Protein AF-A0A4R2CS72-F1 (afdb_monomer)

Foldseek 3Di:
DVCVVPPDLLVCLLVVLLVVVCCLVVVLVVLLPADPLSVVLVLLVNLVSLLLNCLAVPLCQQQPVVSVCSVQCNHPVRNDCPLSVVCPLLVDPDPPDDDDNVVSLVSDDDRSLLRLQQGRQQRVQVSQVVCCVSNVPVCSNVQDDPSFGDRSHDPVPRVSSPDPDRDPSSVVSCVNRPRDPPVPPD

pLDDT: mean 78.4, std 16.23, range [37.06, 97.69]

Radius of gyration: 16.19 Å; Cα contacts (8 Å, |Δi|>4): 205; chains: 1; bounding box: 40×38×48 Å

Structure (mmCIF, N/CA/C/O backbone):
data_AF-A0A4R2CS72-F1
#
_entry.id   AF-A0A4R2CS72-F1
#
loop_
_atom_site.group_PDB
_atom_site.id
_atom_site.type_symbol
_atom_site.label_atom_id
_atom_site.label_alt_id
_atom_site.label_comp_id
_atom_site.label_asym_id
_atom_site.label_entity_id
_atom_site.label_seq_id
_atom_site.pdbx_PDB_ins_code
_atom_site.Cartn_x
_atom_site.Cartn_y
_atom_site.Cartn_z
_atom_site.occupancy
_atom_site.B_iso_or_equiv
_atom_site.auth_seq_id
_atom_site.auth_comp_id
_atom_site.auth_asym_id
_atom_site.auth_atom_id
_atom_site.pdbx_PDB_model_num
ATOM 1 N N . MET A 1 1 ? -16.553 -14.549 12.579 1.00 63.28 1 MET A N 1
ATOM 2 C CA . MET A 1 1 ? -16.504 -13.450 11.590 1.00 63.28 1 MET A CA 1
ATOM 3 C C . MET A 1 1 ? -17.118 -12.195 12.198 1.00 63.28 1 MET A C 1
ATOM 5 O O . MET A 1 1 ? -18.334 -12.065 12.171 1.00 63.28 1 MET A O 1
ATOM 9 N N . ALA A 1 2 ? -16.304 -11.301 12.772 1.00 84.44 2 ALA A N 1
ATOM 10 C CA . ALA A 1 2 ? -16.786 -10.130 13.520 1.00 84.44 2 ALA A CA 1
ATOM 11 C C . ALA A 1 2 ? -17.746 -9.230 12.715 1.00 84.44 2 ALA A C 1
ATOM 13 O O . ALA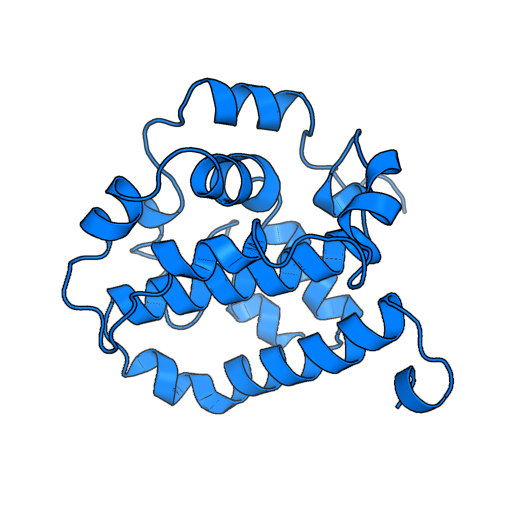 A 1 2 ? -18.750 -8.791 13.259 1.00 84.44 2 ALA A O 1
ATOM 14 N N . PHE A 1 3 ? -17.506 -9.047 11.411 1.00 87.25 3 PHE A N 1
ATOM 15 C CA . PHE A 1 3 ? -18.372 -8.245 10.535 1.00 87.25 3 PHE A CA 1
ATOM 16 C C . PHE A 1 3 ? -19.819 -8.754 10.439 1.00 87.25 3 PHE A C 1
ATOM 18 O O . PHE A 1 3 ? -20.747 -7.955 10.432 1.00 87.25 3 PHE A O 1
ATOM 25 N N . VAL A 1 4 ? -20.025 -10.077 10.384 1.00 89.19 4 VAL A N 1
ATOM 26 C CA . VAL A 1 4 ? -21.377 -10.666 10.303 1.00 89.19 4 VAL A CA 1
ATOM 27 C C . VAL A 1 4 ? -22.158 -10.409 11.594 1.00 89.19 4 VAL A C 1
ATOM 29 O O . VAL A 1 4 ? -23.375 -10.259 11.561 1.00 89.19 4 VAL A O 1
ATOM 32 N N . SER A 1 5 ? -21.458 -10.358 12.728 1.00 90.94 5 SER A N 1
ATOM 33 C CA . SER A 1 5 ? -22.057 -10.156 14.048 1.00 90.94 5 SER A CA 1
ATOM 34 C C . SER A 1 5 ? -22.253 -8.678 14.410 1.00 90.94 5 SER A C 1
ATOM 36 O O . SER A 1 5 ? -23.217 -8.365 15.097 1.00 90.94 5 SER A O 1
ATOM 38 N N . ASP A 1 6 ? -21.368 -7.783 13.960 1.00 90.69 6 ASP A N 1
ATOM 39 C CA . ASP A 1 6 ? -21.410 -6.338 14.234 1.00 90.69 6 ASP A CA 1
ATOM 40 C C . ASP A 1 6 ? -20.910 -5.534 13.014 1.00 90.69 6 ASP A C 1
ATOM 42 O O . ASP A 1 6 ? -19.720 -5.218 12.920 1.00 90.69 6 ASP A O 1
ATOM 46 N N . PRO A 1 7 ? -21.779 -5.228 12.032 1.00 88.69 7 PRO A N 1
ATOM 47 C CA . PRO A 1 7 ? -21.373 -4.622 10.769 1.00 88.69 7 PRO A CA 1
ATOM 48 C C . PRO A 1 7 ? -21.054 -3.128 10.922 1.00 88.69 7 PRO A C 1
ATOM 50 O O . PRO A 1 7 ? -21.902 -2.246 10.766 1.00 88.69 7 PRO A O 1
ATOM 53 N N . THR A 1 8 ? -19.779 -2.836 11.153 1.00 85.81 8 THR A N 1
ATOM 54 C CA . THR A 1 8 ? -19.207 -1.481 11.221 1.00 85.81 8 THR A CA 1
ATOM 55 C C . THR A 1 8 ? -18.144 -1.265 10.142 1.00 85.81 8 THR A C 1
ATOM 57 O O . THR A 1 8 ? -17.577 -2.228 9.628 1.00 85.81 8 THR A O 1
ATOM 60 N N . ALA A 1 9 ? -17.795 -0.007 9.834 1.00 81.31 9 ALA A N 1
ATOM 61 C CA . ALA A 1 9 ? -16.688 0.305 8.917 1.00 81.31 9 ALA A CA 1
ATOM 62 C C . ALA A 1 9 ? -15.379 -0.393 9.331 1.00 81.31 9 ALA A C 1
ATOM 64 O O . ALA A 1 9 ? -14.707 -0.992 8.499 1.00 81.31 9 ALA A O 1
ATOM 65 N N . ARG A 1 10 ? -15.074 -0.395 10.636 1.00 85.81 10 ARG A N 1
ATOM 66 C CA . ARG A 1 10 ? -13.937 -1.114 11.228 1.00 85.81 10 ARG A CA 1
ATOM 67 C C . ARG A 1 10 ? -13.957 -2.598 10.860 1.00 85.81 10 ARG A C 1
ATOM 69 O O . ARG A 1 10 ? -13.053 -3.091 10.199 1.00 85.81 10 ARG A O 1
ATOM 76 N N . THR A 1 11 ? -15.009 -3.306 11.264 1.00 88.38 11 THR A N 1
ATOM 77 C CA . THR A 1 11 ? -15.112 -4.757 11.031 1.00 88.38 11 THR A CA 1
ATOM 78 C C . THR A 1 11 ? -15.165 -5.120 9.543 1.00 88.38 11 THR A C 1
ATOM 80 O O . THR A 1 11 ? -14.685 -6.190 9.169 1.00 88.38 11 THR A O 1
ATOM 83 N N . TRP A 1 12 ? -15.682 -4.226 8.690 1.00 87.69 12 TRP A N 1
ATOM 84 C CA . TRP A 1 12 ? -15.631 -4.371 7.238 1.00 87.69 12 TRP A CA 1
ATOM 85 C C . TRP A 1 12 ? -14.192 -4.306 6.722 1.00 87.69 12 TRP A C 1
ATOM 87 O O . TRP A 1 12 ? -13.760 -5.249 6.066 1.00 87.69 12 TRP A O 1
ATOM 97 N N . TYR A 1 13 ? -13.428 -3.261 7.069 1.00 86.50 13 TYR A N 1
ATOM 98 C CA . TYR A 1 13 ? -12.023 -3.132 6.660 1.00 86.50 13 TYR A CA 1
ATOM 99 C C . TYR A 1 13 ? -11.164 -4.287 7.178 1.00 86.50 13 TYR A C 1
ATOM 101 O O . TYR A 1 13 ? -10.340 -4.798 6.428 1.00 86.50 13 TYR A O 1
ATOM 109 N N . GLN A 1 14 ? -11.384 -4.756 8.411 1.00 90.62 14 GLN A N 1
ATOM 110 C CA . GLN A 1 14 ? -10.674 -5.924 8.948 1.00 90.62 14 GLN A CA 1
ATOM 111 C C . GLN A 1 14 ? -10.922 -7.173 8.104 1.00 90.62 14 GLN A C 1
ATOM 113 O O . GLN A 1 14 ? -9.972 -7.810 7.662 1.00 90.62 14 GLN A O 1
ATOM 118 N N . ALA A 1 15 ? -12.189 -7.516 7.853 1.00 90.50 15 ALA A N 1
ATOM 119 C CA . ALA A 1 15 ? -12.529 -8.710 7.084 1.00 90.50 15 ALA A CA 1
ATOM 120 C C . ALA A 1 15 ? -12.086 -8.595 5.615 1.00 90.50 15 ALA A C 1
ATOM 122 O O . ALA A 1 15 ? -11.496 -9.525 5.065 1.00 90.50 15 ALA A O 1
ATOM 123 N N . HIS A 1 16 ? -12.344 -7.445 4.991 1.00 89.44 16 HIS A N 1
ATOM 124 C CA . HIS A 1 16 ? -12.007 -7.177 3.599 1.00 89.44 16 HIS A CA 1
ATOM 125 C C . HIS A 1 16 ? -10.492 -7.190 3.373 1.00 89.44 16 HIS A C 1
ATOM 127 O O . HIS A 1 16 ? -10.001 -7.942 2.530 1.00 89.44 16 HIS A O 1
ATOM 133 N N . ASN A 1 17 ? -9.730 -6.432 4.162 1.00 91.81 17 ASN A N 1
ATOM 134 C CA . ASN A 1 17 ? -8.289 -6.328 3.963 1.00 91.81 17 ASN A CA 1
ATOM 135 C C . ASN A 1 17 ? -7.553 -7.601 4.374 1.00 91.81 17 ASN A C 1
ATOM 137 O O . ASN A 1 17 ? -6.580 -7.944 3.710 1.00 91.81 17 ASN A O 1
ATOM 141 N N . ALA A 1 18 ? -8.030 -8.340 5.385 1.00 93.31 18 ALA A N 1
ATOM 142 C CA . ALA A 1 18 ? -7.491 -9.667 5.688 1.00 93.31 18 ALA A CA 1
ATOM 143 C C . ALA A 1 18 ? -7.607 -10.597 4.471 1.00 93.31 18 ALA A C 1
ATOM 145 O O . ALA A 1 18 ? -6.640 -11.266 4.118 1.00 93.31 18 ALA A O 1
ATOM 146 N N . SER A 1 19 ? -8.749 -10.585 3.771 1.00 92.62 19 SER A N 1
ATOM 147 C CA . SER A 1 19 ? -8.924 -11.406 2.565 1.00 92.62 19 SER A CA 1
ATOM 148 C C . SER A 1 19 ? -7.989 -10.996 1.419 1.00 92.62 19 SER A C 1
ATOM 150 O O . SER A 1 19 ? -7.376 -11.859 0.795 1.00 92.62 19 SER A O 1
ATOM 152 N N . ILE A 1 20 ? -7.814 -9.689 1.183 1.00 92.31 20 ILE A N 1
ATOM 153 C CA . ILE A 1 20 ? -6.908 -9.174 0.144 1.00 92.31 20 ILE A CA 1
ATOM 154 C C . ILE A 1 20 ? -5.458 -9.538 0.468 1.00 92.31 20 ILE A C 1
ATOM 156 O O . ILE A 1 20 ? -4.745 -10.048 -0.389 1.00 92.31 20 ILE A O 1
ATOM 160 N N . ILE A 1 21 ? -5.015 -9.289 1.700 1.00 95.38 21 ILE A N 1
ATOM 161 C CA . ILE A 1 21 ? -3.625 -9.523 2.109 1.00 95.38 21 ILE A CA 1
ATOM 162 C C . ILE A 1 21 ? -3.309 -11.013 2.104 1.00 95.38 21 ILE A C 1
ATOM 164 O O . ILE A 1 21 ? -2.258 -11.398 1.602 1.00 95.38 21 ILE A O 1
ATOM 168 N N . SER A 1 22 ? -4.233 -11.850 2.579 1.00 95.56 22 SER A N 1
ATOM 169 C CA . SER A 1 22 ? -4.091 -13.301 2.484 1.00 95.56 22 SER A CA 1
ATOM 170 C C . SER A 1 22 ? -3.903 -13.742 1.028 1.00 95.56 22 SER A C 1
ATOM 172 O O . SER A 1 22 ? -2.986 -14.508 0.744 1.00 95.56 22 SER A O 1
ATOM 174 N N . ALA A 1 23 ? -4.675 -13.189 0.083 1.00 95.50 23 ALA A N 1
ATOM 175 C CA . ALA A 1 23 ? -4.513 -13.485 -1.340 1.00 95.50 23 ALA A CA 1
ATOM 176 C C . ALA A 1 23 ? -3.158 -13.016 -1.902 1.00 95.50 23 ALA A C 1
ATOM 178 O O . ALA A 1 23 ? -2.504 -13.780 -2.608 1.00 95.50 23 ALA A O 1
ATOM 179 N N . TYR A 1 24 ? -2.705 -11.804 -1.557 1.00 96.38 24 TYR A N 1
ATOM 180 C CA . TYR A 1 24 ? -1.367 -11.310 -1.918 1.00 96.38 24 TYR A CA 1
ATOM 181 C C . TYR A 1 24 ? -0.270 -12.265 -1.431 1.00 96.38 24 TYR A C 1
ATOM 183 O O . TYR A 1 24 ? 0.615 -12.657 -2.184 1.00 96.38 24 TYR A O 1
ATOM 191 N N . LEU A 1 25 ? -0.323 -12.659 -0.160 1.00 97.44 25 LEU A N 1
ATOM 192 C CA . LEU A 1 25 ? 0.704 -13.504 0.442 1.00 97.44 25 LEU A CA 1
ATOM 193 C C . LEU A 1 25 ? 0.666 -14.935 -0.111 1.00 97.44 25 LEU A C 1
ATOM 195 O O . LEU A 1 25 ? 1.720 -15.516 -0.364 1.00 97.44 25 LEU A O 1
ATOM 199 N N . HIS A 1 26 ? -0.529 -15.491 -0.322 1.00 97.69 26 HIS A N 1
ATOM 200 C CA . HIS A 1 26 ? -0.706 -16.862 -0.798 1.00 97.69 26 HIS A CA 1
ATOM 201 C C . HIS A 1 26 ? -0.337 -17.041 -2.276 1.00 97.69 26 HIS A C 1
ATOM 203 O O . HIS A 1 26 ? 0.138 -18.108 -2.651 1.00 97.69 26 HIS A O 1
ATOM 209 N N . HIS A 1 27 ? -0.521 -16.004 -3.097 1.00 96.50 27 HIS A N 1
ATOM 210 C CA . HIS A 1 27 ? -0.276 -16.032 -4.544 1.00 96.50 27 HIS A CA 1
ATOM 211 C C . HIS A 1 27 ? 0.915 -15.164 -4.966 1.00 96.50 27 HIS A C 1
ATOM 213 O O . HIS A 1 27 ? 0.933 -14.571 -6.049 1.00 96.50 27 HIS A O 1
ATOM 219 N N . ARG A 1 28 ? 1.921 -15.060 -4.094 1.00 96.25 28 ARG A N 1
ATOM 220 C CA . ARG A 1 28 ? 3.130 -14.273 -4.356 1.00 96.25 28 ARG A CA 1
ATOM 221 C C . ARG A 1 28 ? 3.873 -14.737 -5.611 1.00 96.25 28 ARG A C 1
ATOM 223 O O . ARG A 1 28 ? 4.424 -13.908 -6.325 1.00 96.25 28 ARG A O 1
ATOM 230 N N . ASP A 1 29 ? 3.852 -16.033 -5.895 1.00 96.88 29 ASP A N 1
ATOM 231 C CA . ASP A 1 29 ? 4.447 -16.644 -7.084 1.00 96.88 29 ASP A CA 1
ATOM 232 C C . ASP A 1 29 ? 3.851 -16.096 -8.389 1.00 96.88 29 ASP A C 1
ATOM 234 O O . ASP A 1 29 ? 4.588 -15.837 -9.342 1.00 96.88 29 ASP A O 1
ATOM 238 N N . LEU A 1 30 ? 2.538 -15.836 -8.415 1.00 96.81 30 LEU A N 1
ATOM 239 C CA . LEU A 1 30 ? 1.886 -15.191 -9.555 1.00 96.81 30 LEU A CA 1
ATOM 240 C C . LEU A 1 30 ? 2.396 -13.760 -9.736 1.00 96.81 30 LEU A C 1
ATOM 242 O O . LEU A 1 30 ? 2.720 -13.362 -10.849 1.00 96.81 30 LEU A O 1
ATOM 246 N N . ALA A 1 31 ? 2.535 -13.009 -8.641 1.00 95.69 31 ALA A N 1
ATOM 247 C CA . ALA A 1 31 ? 3.083 -11.657 -8.688 1.00 95.69 31 ALA A CA 1
ATOM 248 C C . ALA A 1 31 ? 4.563 -11.636 -9.103 1.00 95.69 31 ALA A C 1
ATOM 250 O O . ALA A 1 31 ? 4.986 -10.714 -9.792 1.00 95.69 31 ALA A O 1
ATOM 251 N N . ASP A 1 32 ? 5.362 -12.637 -8.731 1.00 95.50 32 ASP A N 1
ATOM 252 C CA . ASP A 1 32 ? 6.765 -12.729 -9.149 1.00 95.50 32 ASP A CA 1
ATOM 253 C C . ASP A 1 32 ? 6.914 -12.968 -10.666 1.00 95.50 32 ASP A C 1
ATOM 255 O O . ASP A 1 32 ? 7.907 -12.531 -11.257 1.00 95.50 32 ASP A O 1
ATOM 259 N N . ALA A 1 33 ? 5.923 -13.604 -11.303 1.00 95.88 33 ALA A N 1
ATOM 260 C CA . ALA A 1 33 ? 5.870 -13.817 -12.752 1.00 95.88 33 ALA A CA 1
ATOM 261 C C . ALA A 1 33 ? 5.435 -12.570 -13.547 1.00 95.88 33 ALA A C 1
ATOM 263 O O . ALA A 1 33 ? 5.607 -12.524 -14.768 1.00 95.88 33 ALA A O 1
ATOM 264 N N . GLU A 1 34 ? 4.889 -11.559 -12.872 1.00 93.62 34 GLU A N 1
ATOM 265 C CA . GLU A 1 34 ? 4.399 -10.344 -13.508 1.00 93.62 34 GLU A CA 1
ATOM 266 C C . GLU A 1 34 ? 5.524 -9.440 -14.034 1.00 93.62 34 GLU A C 1
ATOM 268 O O . GLU A 1 34 ? 6.677 -9.431 -13.573 1.00 93.62 34 GLU A O 1
ATOM 273 N N . SER A 1 35 ? 5.170 -8.594 -15.001 1.00 89.88 35 SER A N 1
ATOM 274 C CA . SER A 1 35 ? 6.093 -7.586 -15.520 1.00 89.88 35 SER A CA 1
ATOM 275 C C . SER A 1 35 ? 6.532 -6.611 -14.415 1.00 89.88 35 SER A C 1
ATOM 277 O O . SER A 1 35 ? 5.927 -6.492 -13.347 1.00 89.88 35 SER A O 1
ATOM 279 N N . ARG A 1 36 ? 7.641 -5.896 -14.627 1.00 87.75 36 ARG A N 1
ATOM 280 C CA . ARG A 1 36 ? 8.125 -4.919 -13.637 1.00 87.75 36 ARG A CA 1
ATOM 281 C C . ARG A 1 36 ? 7.084 -3.808 -13.350 1.00 87.75 36 ARG A C 1
ATOM 283 O O . ARG A 1 36 ? 6.865 -3.534 -12.172 1.00 87.75 36 ARG A O 1
ATOM 290 N N . PRO A 1 37 ? 6.413 -3.202 -14.349 1.00 83.12 37 PRO A N 1
ATOM 291 C CA . PRO A 1 37 ? 5.290 -2.284 -14.119 1.00 83.12 37 PRO A CA 1
ATOM 292 C C . PRO A 1 37 ? 4.166 -2.864 -13.260 1.00 83.12 37 PRO A C 1
ATOM 294 O O . PRO A 1 37 ? 3.721 -2.208 -12.321 1.00 83.12 37 PRO A O 1
ATOM 297 N N . GLU A 1 38 ? 3.762 -4.105 -13.523 1.00 8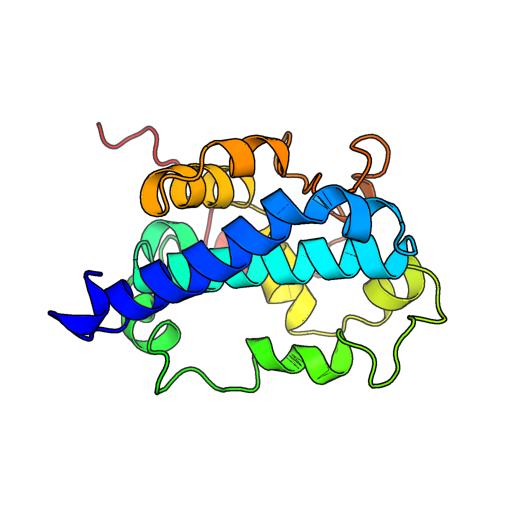6.19 38 GLU A N 1
ATOM 298 C CA . GLU A 1 38 ? 2.677 -4.767 -12.790 1.00 86.19 38 GLU A CA 1
ATOM 299 C C . GLU A 1 38 ? 3.065 -5.021 -11.328 1.00 86.19 38 GLU A C 1
ATOM 301 O O . GLU A 1 38 ? 2.312 -4.711 -10.409 1.00 86.19 38 GLU A O 1
ATOM 306 N N . ARG A 1 39 ? 4.302 -5.463 -11.072 1.00 91.00 39 ARG A N 1
ATOM 307 C CA . ARG A 1 39 ? 4.822 -5.634 -9.702 1.00 91.00 39 ARG A CA 1
ATOM 308 C C . ARG A 1 39 ? 4.892 -4.318 -8.934 1.00 91.00 39 ARG A C 1
ATOM 310 O O . ARG A 1 39 ? 4.550 -4.270 -7.750 1.00 91.00 39 ARG A O 1
ATOM 317 N N . PHE A 1 40 ? 5.299 -3.232 -9.592 1.00 86.31 40 PHE A N 1
ATOM 318 C CA . PHE A 1 40 ? 5.240 -1.892 -9.003 1.00 86.31 40 PHE A CA 1
ATOM 319 C C . PHE A 1 40 ? 3.794 -1.518 -8.652 1.00 86.31 40 PHE A C 1
ATOM 321 O O . PHE A 1 40 ? 3.512 -1.099 -7.527 1.00 86.31 40 PHE A O 1
ATOM 328 N N . PHE A 1 41 ? 2.870 -1.734 -9.585 1.00 83.06 41 PHE A N 1
ATOM 329 C CA . PHE A 1 41 ? 1.460 -1.431 -9.404 1.00 83.06 41 PHE A CA 1
ATOM 330 C C . PHE A 1 41 ? 0.829 -2.229 -8.245 1.00 83.06 41 PHE A C 1
ATOM 332 O O . PHE A 1 41 ? 0.146 -1.651 -7.397 1.00 83.06 41 PHE A O 1
ATOM 339 N N . LEU A 1 42 ? 1.138 -3.523 -8.117 1.00 89.25 42 LEU A N 1
ATOM 340 C CA . LEU A 1 42 ? 0.685 -4.360 -7.001 1.00 89.25 42 LEU A CA 1
ATOM 341 C C . LEU A 1 42 ? 1.125 -3.810 -5.635 1.00 89.25 42 LEU A C 1
ATOM 343 O O . LEU A 1 42 ? 0.332 -3.845 -4.691 1.00 89.25 42 LEU A O 1
ATOM 347 N N . ASN A 1 43 ? 2.341 -3.258 -5.524 1.00 90.81 43 ASN A N 1
ATOM 348 C CA . ASN A 1 43 ? 2.807 -2.592 -4.300 1.00 90.81 43 ASN A CA 1
ATOM 349 C C . ASN A 1 43 ? 2.018 -1.306 -4.011 1.00 90.81 43 ASN A C 1
ATOM 351 O O . ASN A 1 43 ? 1.659 -1.067 -2.858 1.00 90.81 43 ASN A O 1
ATOM 355 N N . VAL A 1 44 ? 1.719 -0.499 -5.037 1.00 84.62 44 VAL A N 1
ATOM 356 C CA . VAL A 1 44 ? 0.896 0.720 -4.903 1.00 84.62 44 VAL A CA 1
ATOM 357 C C . VAL A 1 44 ? -0.517 0.387 -4.428 1.00 84.62 44 VAL A C 1
ATOM 359 O O . VAL A 1 44 ? -1.058 1.068 -3.557 1.00 84.62 44 VAL A O 1
ATOM 362 N N . VAL A 1 45 ? -1.123 -0.679 -4.949 1.00 85.56 45 VAL A N 1
ATOM 363 C CA . VAL A 1 45 ? -2.429 -1.147 -4.467 1.00 85.56 45 VAL A CA 1
ATOM 364 C C . VAL A 1 45 ? -2.333 -1.595 -3.014 1.00 85.56 45 VAL A C 1
ATOM 366 O O . VAL A 1 45 ? -3.126 -1.139 -2.190 1.00 85.56 45 VAL A O 1
ATOM 369 N N . LEU A 1 46 ? -1.339 -2.422 -2.676 1.00 91.19 46 LEU A N 1
ATOM 370 C CA . LEU A 1 46 ? -1.167 -2.942 -1.322 1.00 91.19 46 LEU A CA 1
ATOM 371 C C . LEU A 1 46 ? -1.017 -1.810 -0.299 1.00 91.19 46 LEU A C 1
ATOM 373 O O . LEU A 1 46 ? -1.801 -1.737 0.645 1.00 91.19 46 LEU A O 1
ATOM 377 N N . LEU A 1 47 ? -0.085 -0.872 -0.504 1.00 88.62 47 LEU A N 1
ATOM 378 C CA . LEU A 1 47 ? 0.118 0.240 0.435 1.00 88.62 47 LEU A CA 1
ATOM 379 C C . LEU A 1 47 ? -1.137 1.111 0.591 1.00 88.62 47 LEU A C 1
ATOM 381 O O . LEU A 1 47 ? -1.418 1.596 1.688 1.00 88.62 47 LEU A O 1
ATOM 385 N N . ARG A 1 48 ? -1.923 1.276 -0.480 1.00 85.00 48 ARG A N 1
ATOM 386 C CA . ARG A 1 48 ? -3.170 2.050 -0.468 1.00 85.00 48 ARG A CA 1
ATOM 387 C C . ARG A 1 48 ? -4.279 1.339 0.306 1.00 85.00 48 ARG A C 1
ATOM 389 O O . ARG A 1 48 ? -4.962 1.992 1.094 1.00 85.00 48 ARG A O 1
ATOM 396 N N . VAL A 1 49 ? -4.412 0.022 0.151 1.00 87.75 49 VAL A N 1
ATOM 397 C CA . VAL A 1 49 ? -5.331 -0.814 0.946 1.00 87.75 49 VAL A CA 1
ATOM 398 C C . VAL A 1 49 ? -5.004 -0.708 2.438 1.00 87.75 49 VAL A C 1
ATOM 400 O O . VAL A 1 49 ? -5.899 -0.451 3.249 1.00 87.75 49 VAL A O 1
ATOM 403 N N . LEU A 1 50 ? -3.721 -0.815 2.801 1.00 91.00 50 LEU A N 1
ATOM 404 C CA . LEU A 1 50 ? -3.278 -0.661 4.190 1.00 91.00 50 LEU A CA 1
ATOM 405 C C . LEU A 1 50 ? -3.555 0.753 4.721 1.00 91.00 50 LEU A C 1
ATOM 407 O O . LEU A 1 50 ? -4.040 0.922 5.839 1.00 91.00 50 LEU A O 1
ATOM 411 N N . TYR A 1 51 ? -3.285 1.786 3.920 1.00 87.25 51 TYR A N 1
ATOM 412 C CA . TYR A 1 51 ? -3.498 3.172 4.334 1.00 87.25 51 TYR A CA 1
ATOM 413 C C . TYR A 1 51 ? -4.980 3.494 4.550 1.00 87.25 51 TYR A C 1
ATOM 415 O O . TYR A 1 51 ? -5.326 4.133 5.544 1.00 87.25 51 TYR A O 1
ATOM 423 N N . ALA A 1 52 ? -5.863 3.009 3.671 1.00 83.94 52 ALA A N 1
ATOM 424 C CA . ALA A 1 52 ? -7.309 3.137 3.838 1.00 83.94 52 ALA A CA 1
ATOM 425 C C . ALA A 1 52 ? -7.783 2.509 5.157 1.00 83.94 52 ALA A C 1
ATOM 427 O O . ALA A 1 52 ? -8.588 3.102 5.872 1.00 83.94 52 ALA A O 1
ATOM 428 N N . HIS A 1 53 ? -7.218 1.358 5.531 1.00 88.00 53 HIS A N 1
ATOM 429 C CA . HIS A 1 53 ? -7.485 0.737 6.829 1.00 88.00 53 HIS A CA 1
ATOM 430 C C . HIS A 1 53 ? -7.080 1.644 7.992 1.00 88.00 53 HIS A C 1
ATOM 432 O O . HIS A 1 53 ? -7.856 1.888 8.920 1.00 88.00 53 HIS A O 1
ATOM 438 N N . ALA A 1 54 ? -5.859 2.175 7.930 1.00 89.44 54 ALA A N 1
ATOM 439 C CA . ALA A 1 54 ? -5.319 3.027 8.976 1.00 89.44 54 ALA A CA 1
ATOM 440 C C . ALA A 1 54 ? -6.091 4.347 9.109 1.00 89.44 54 ALA A C 1
ATOM 442 O O . ALA A 1 54 ? -6.219 4.848 10.221 1.00 89.44 54 ALA A O 1
ATOM 443 N N . LEU A 1 55 ? -6.657 4.900 8.031 1.00 84.81 55 LEU A N 1
ATOM 444 C CA . LEU A 1 55 ? -7.519 6.087 8.115 1.00 84.81 55 LEU A CA 1
ATOM 445 C C . LEU A 1 55 ? -8.722 5.872 9.045 1.00 84.81 55 LEU A C 1
ATOM 447 O O . LEU A 1 55 ? -9.115 6.799 9.754 1.00 84.81 55 LEU A O 1
ATOM 451 N N . VAL A 1 56 ? -9.263 4.652 9.081 1.00 83.94 56 VAL A N 1
ATOM 452 C CA . VAL A 1 56 ? -10.430 4.290 9.897 1.00 83.94 56 VAL A CA 1
ATOM 453 C C . VAL A 1 56 ? -10.046 3.896 11.314 1.00 83.94 56 VAL A C 1
ATOM 455 O O . VAL A 1 56 ? -10.658 4.350 12.280 1.00 83.94 56 VAL A O 1
ATOM 458 N N . GLU A 1 57 ? -9.049 3.026 11.459 1.00 88.19 57 GLU A N 1
ATOM 459 C CA . GLU A 1 57 ? -8.740 2.413 12.754 1.00 88.19 57 GLU A CA 1
ATOM 460 C C . GLU A 1 57 ? -7.588 3.074 13.504 1.00 88.19 57 GLU A C 1
ATOM 462 O O . GLU A 1 57 ? -7.528 2.995 14.731 1.00 88.19 57 GLU A O 1
ATOM 467 N N . ALA A 1 58 ? -6.692 3.753 12.796 1.00 89.56 58 ALA A N 1
ATOM 468 C CA . ALA A 1 58 ? -5.535 4.424 13.369 1.00 89.56 58 ALA A CA 1
ATOM 469 C C . ALA A 1 58 ? -5.324 5.811 12.736 1.00 89.56 58 ALA A C 1
ATOM 471 O O . ALA A 1 58 ? -4.253 6.093 12.195 1.00 89.56 58 ALA A O 1
ATOM 472 N N . PRO A 1 59 ? -6.299 6.736 12.824 1.00 85.81 59 PRO A N 1
ATOM 473 C CA . PRO A 1 59 ? -6.224 8.025 12.135 1.00 85.81 59 PRO A CA 1
ATOM 474 C C . PRO A 1 59 ? -5.019 8.873 12.567 1.00 85.81 59 PRO A C 1
ATOM 476 O O . PRO A 1 59 ? -4.509 9.669 11.786 1.00 85.81 59 PRO A O 1
ATOM 479 N N . ARG A 1 60 ? -4.497 8.679 13.788 1.00 87.44 60 ARG A N 1
ATOM 480 C CA . ARG A 1 60 ? -3.232 9.299 14.227 1.00 87.44 60 ARG A CA 1
ATOM 481 C C . ARG A 1 60 ? -2.012 8.751 13.501 1.00 87.44 60 ARG A C 1
ATOM 483 O O . ARG A 1 60 ? -1.080 9.512 13.273 1.00 87.44 60 ARG A O 1
ATOM 490 N N . LEU A 1 61 ? -2.005 7.466 13.155 1.00 87.50 61 LEU A N 1
ATOM 491 C CA . LEU A 1 61 ? -0.981 6.891 12.293 1.00 87.50 61 LEU A CA 1
ATOM 492 C C . LEU A 1 61 ? -1.130 7.490 10.893 1.00 87.50 61 LEU A C 1
ATOM 494 O O . LEU A 1 61 ? -0.194 8.111 10.413 1.00 87.50 61 LEU A O 1
ATOM 498 N N . ALA A 1 62 ? -2.318 7.416 10.290 1.00 83.88 62 ALA A N 1
ATOM 499 C CA . ALA A 1 62 ? -2.534 7.830 8.903 1.00 83.88 62 ALA A CA 1
ATOM 500 C C . ALA A 1 62 ? -2.381 9.346 8.645 1.00 83.88 62 ALA A C 1
ATOM 502 O O . ALA A 1 62 ? -1.819 9.742 7.623 1.00 83.88 62 ALA A O 1
ATOM 503 N N . LEU A 1 63 ? -2.863 10.199 9.557 1.00 82.38 63 LEU A N 1
ATOM 504 C CA . LEU A 1 63 ? -2.985 11.655 9.363 1.00 82.38 63 LEU A CA 1
ATOM 505 C C . LEU A 1 63 ? -2.135 12.488 10.337 1.00 82.38 63 LEU A C 1
ATOM 507 O O . LEU A 1 63 ? -2.097 13.718 10.236 1.00 82.38 63 LEU A O 1
ATOM 511 N N . GLY A 1 64 ? -1.461 11.861 11.307 1.00 84.31 64 GLY A N 1
ATOM 512 C CA . GLY A 1 64 ? -0.694 12.574 12.329 1.00 84.31 64 GLY A CA 1
ATOM 513 C C . GLY A 1 64 ? -1.567 13.562 13.111 1.00 84.31 64 GLY A C 1
ATOM 514 O O . GLY A 1 64 ? -2.541 13.183 13.760 1.00 84.31 64 GLY A O 1
ATOM 515 N N . ARG A 1 65 ? -1.229 14.855 13.031 1.00 82.25 65 ARG A N 1
ATOM 516 C CA . ARG A 1 65 ? -1.950 15.949 13.711 1.00 82.25 65 ARG A CA 1
ATOM 517 C C . ARG A 1 65 ? -3.362 16.187 13.168 1.00 82.25 65 ARG A C 1
ATOM 519 O O . ARG A 1 65 ? -4.188 16.746 13.879 1.00 82.25 65 ARG A O 1
ATOM 526 N N . LEU A 1 66 ? -3.649 15.738 11.947 1.00 79.06 66 LEU A N 1
ATOM 527 C CA . LEU A 1 66 ? -4.955 15.884 11.299 1.00 79.06 66 LEU A CA 1
ATOM 528 C C . LEU A 1 66 ? -5.906 14.711 11.599 1.00 79.06 66 LEU A C 1
ATOM 530 O O . LEU A 1 66 ? -6.912 14.538 10.917 1.00 79.06 66 LEU A O 1
ATOM 534 N N . ALA A 1 67 ? -5.613 13.902 12.622 1.00 80.38 67 ALA A N 1
ATOM 535 C CA . ALA A 1 67 ? -6.393 12.716 12.984 1.00 80.38 67 ALA A CA 1
ATOM 536 C C . ALA A 1 67 ? -7.887 12.983 13.236 1.00 80.38 67 ALA A C 1
ATOM 538 O O . ALA A 1 67 ? -8.698 12.079 13.051 1.00 80.38 67 ALA A O 1
ATOM 539 N N . SER A 1 68 ? -8.266 14.202 13.634 1.00 79.00 68 SER A N 1
ATOM 540 C CA . SER A 1 68 ? -9.670 14.591 13.823 1.00 79.00 68 SER A CA 1
ATOM 541 C C . SER A 1 68 ? -10.499 14.521 12.537 1.00 79.00 68 SER A C 1
ATOM 543 O O . SER A 1 68 ? -11.717 14.400 12.615 1.00 79.00 68 SER A O 1
ATOM 545 N N . LEU A 1 69 ? -9.857 14.541 11.364 1.00 74.31 69 LEU A N 1
ATOM 546 C CA . LEU A 1 69 ? -10.520 14.357 10.072 1.00 74.31 69 LEU A CA 1
ATOM 547 C C . LEU A 1 69 ? -10.771 12.875 9.739 1.00 74.31 69 LEU A C 1
ATOM 549 O O . LEU A 1 69 ? -11.568 12.581 8.857 1.00 74.31 69 LEU A O 1
ATOM 553 N N . GLY A 1 70 ? -10.142 11.936 10.455 1.00 66.56 70 GLY A N 1
ATOM 554 C CA . GLY A 1 70 ? -10.201 10.494 10.185 1.00 66.56 70 GLY A CA 1
ATOM 555 C C . GLY A 1 70 ? -11.610 9.917 9.989 1.00 66.56 70 GLY A C 1
ATOM 556 O O . GLY A 1 70 ? -11.829 9.260 8.977 1.00 66.56 70 GLY A O 1
ATOM 557 N N . PRO A 1 71 ? -12.594 10.196 10.868 1.00 67.81 71 PRO A N 1
ATOM 558 C CA . PRO A 1 71 ? -13.954 9.670 10.717 1.00 67.81 71 PRO A CA 1
ATOM 559 C C . PRO A 1 71 ? -14.667 10.112 9.430 1.00 67.81 71 PRO A C 1
ATOM 561 O O . PRO A 1 71 ? -15.454 9.347 8.886 1.00 67.81 71 PRO A O 1
ATOM 564 N N . LEU A 1 72 ? -14.381 11.319 8.927 1.00 66.44 72 LEU A N 1
ATOM 565 C CA . LEU A 1 72 ? -14.945 11.822 7.669 1.00 66.44 72 LEU A CA 1
ATOM 566 C C . LEU A 1 72 ? -14.236 11.210 6.452 1.00 66.44 72 LEU A C 1
ATOM 568 O O . LEU A 1 72 ? -14.880 10.903 5.454 1.00 66.44 72 LEU A O 1
ATOM 572 N N . LEU A 1 73 ? -12.911 11.046 6.532 1.00 63.97 73 LEU A N 1
ATOM 573 C CA . LEU A 1 73 ? -12.087 10.542 5.426 1.00 63.97 73 LEU A CA 1
ATOM 574 C C . LEU A 1 73 ? -12.073 9.005 5.331 1.00 63.97 73 LEU A C 1
ATOM 576 O O . LEU A 1 73 ? -11.682 8.454 4.311 1.00 63.97 73 LEU A O 1
ATOM 580 N N . GLY A 1 74 ? -12.446 8.311 6.404 1.00 58.88 74 GLY A N 1
ATOM 581 C CA . GLY A 1 74 ? -12.424 6.854 6.504 1.00 58.88 74 GLY A CA 1
ATOM 582 C C . GLY A 1 74 ? -13.793 6.184 6.362 1.00 58.88 74 GLY A C 1
ATOM 583 O O . GLY A 1 74 ? -13.867 4.959 6.341 1.00 58.88 74 GLY A O 1
ATOM 584 N N . ASP A 1 75 ? -14.892 6.940 6.284 1.00 64.62 75 ASP A N 1
ATOM 585 C CA . ASP A 1 75 ? -16.210 6.330 6.102 1.00 64.62 75 ASP A CA 1
ATOM 586 C C . ASP A 1 75 ? -16.293 5.677 4.704 1.00 64.62 75 ASP A C 1
ATOM 588 O O . ASP A 1 75 ? -16.272 6.398 3.701 1.00 64.62 75 ASP A O 1
ATOM 592 N N . PRO A 1 76 ? -16.434 4.338 4.599 1.00 56.72 76 PRO A N 1
ATOM 593 C CA . PRO A 1 76 ? -16.519 3.641 3.314 1.00 56.72 76 PRO A CA 1
ATOM 594 C C . PRO A 1 76 ? -17.763 4.039 2.502 1.00 56.72 76 PRO A C 1
ATOM 596 O O . PRO A 1 76 ? -17.860 3.710 1.322 1.00 56.72 76 PRO A O 1
ATOM 599 N N . ARG A 1 77 ? -18.726 4.735 3.123 1.00 58.75 77 ARG A N 1
ATOM 600 C CA . ARG A 1 77 ? -19.959 5.240 2.508 1.00 58.75 77 ARG A CA 1
ATOM 601 C C . ARG A 1 77 ? -19.832 6.685 2.016 1.00 58.75 77 ARG A C 1
ATOM 603 O O . ARG A 1 77 ? -20.602 7.078 1.145 1.00 58.75 77 ARG A O 1
ATOM 610 N N . LEU A 1 78 ? -18.901 7.471 2.570 1.00 53.62 78 LEU A N 1
ATOM 611 C CA . LEU A 1 78 ? -18.707 8.894 2.237 1.00 53.62 78 LEU A CA 1
ATOM 612 C C . LEU A 1 78 ? -17.391 9.167 1.486 1.00 53.62 78 LEU A C 1
ATOM 614 O O . LEU A 1 78 ? -17.291 10.171 0.779 1.00 53.62 78 LEU A O 1
ATOM 618 N N . TRP A 1 79 ? -16.384 8.295 1.588 1.00 52.94 79 TRP A N 1
ATOM 619 C CA . TRP A 1 79 ? -15.086 8.496 0.945 1.00 52.94 79 TRP A CA 1
ATOM 620 C C . TRP A 1 79 ? -15.097 8.051 -0.521 1.00 52.94 79 TRP A C 1
ATOM 622 O O . TRP A 1 79 ? -14.857 6.896 -0.869 1.00 52.94 79 TRP A O 1
ATOM 632 N N . ILE A 1 80 ? -15.411 9.044 -1.356 1.00 45.28 80 ILE A N 1
ATOM 633 C CA . ILE A 1 80 ? -15.359 9.147 -2.817 1.00 45.28 80 ILE A CA 1
ATOM 634 C C . ILE A 1 80 ? -14.667 7.949 -3.488 1.00 45.28 80 ILE A C 1
ATOM 636 O O . ILE A 1 80 ? -13.433 7.853 -3.430 1.00 45.28 80 ILE A O 1
ATOM 640 N N . PRO A 1 81 ? -15.398 7.114 -4.242 1.00 46.56 81 PRO A N 1
ATOM 641 C CA . PRO A 1 81 ? -14.828 6.240 -5.264 1.00 46.56 81 PRO A CA 1
ATOM 642 C C . PRO A 1 81 ? -14.151 7.047 -6.399 1.00 46.56 81 PRO A C 1
ATOM 644 O O . PRO A 1 81 ? -14.426 6.838 -7.567 1.00 46.56 81 PRO A O 1
ATOM 647 N N . GLY A 1 82 ? -13.257 7.985 -6.074 1.00 44.44 82 GLY A N 1
ATOM 648 C CA . GLY A 1 82 ? -12.585 8.925 -6.971 1.00 44.44 82 GLY A CA 1
ATOM 649 C C . GLY A 1 82 ? -11.196 9.347 -6.480 1.00 44.44 82 GLY A C 1
ATOM 650 O O . GLY A 1 82 ? -10.339 9.638 -7.305 1.00 44.44 82 GLY A O 1
ATOM 651 N N . VAL A 1 83 ? -10.911 9.317 -5.166 1.00 48.84 83 VAL A N 1
ATOM 652 C CA . VAL A 1 83 ? -9.557 9.633 -4.646 1.00 48.84 83 VAL A CA 1
ATOM 653 C C . VAL A 1 83 ? -8.671 8.385 -4.605 1.00 48.84 83 VAL A C 1
ATOM 655 O O . VAL A 1 83 ? -7.551 8.430 -5.104 1.00 48.84 83 VAL A O 1
ATOM 658 N N . PHE A 1 84 ? -9.192 7.242 -4.135 1.00 48.28 84 PHE A N 1
ATOM 659 C CA . PHE A 1 84 ? -8.553 5.936 -4.372 1.00 48.28 84 PHE A CA 1
ATOM 660 C C . PHE A 1 84 ? -8.817 5.425 -5.792 1.00 48.28 84 PHE A C 1
ATOM 662 O O . PHE A 1 84 ? -7.954 4.783 -6.373 1.00 48.28 84 PHE A O 1
ATOM 669 N N . VAL A 1 85 ? -9.960 5.774 -6.395 1.00 39.91 85 VAL A N 1
ATOM 670 C CA . VAL A 1 85 ? -10.339 5.375 -7.769 1.00 39.91 85 VAL A CA 1
ATOM 671 C C . VAL A 1 85 ? -9.711 6.268 -8.845 1.00 39.91 85 VAL A C 1
ATOM 673 O O . VAL A 1 85 ? -9.852 6.004 -10.030 1.00 39.91 85 VAL A O 1
ATOM 676 N N . SER A 1 86 ? -8.840 7.212 -8.469 1.00 42.81 86 SER A N 1
ATOM 677 C CA . SER A 1 86 ? -7.764 7.626 -9.383 1.00 42.81 86 SER A CA 1
ATOM 678 C C . SER A 1 86 ? -6.813 6.456 -9.715 1.00 42.81 86 SER A C 1
ATOM 680 O O . SER A 1 86 ? -5.864 6.621 -10.473 1.00 42.81 86 SER A O 1
ATOM 682 N N . LEU A 1 87 ? -7.100 5.248 -9.206 1.00 42.94 87 LEU A N 1
ATOM 683 C CA . LEU A 1 87 ? -6.862 3.989 -9.900 1.00 42.94 87 LEU A CA 1
ATOM 684 C C . LEU A 1 87 ? -7.159 4.087 -11.406 1.00 42.94 87 LEU A C 1
ATOM 686 O O . LEU A 1 87 ? -6.292 3.688 -12.138 1.00 42.94 87 LEU A O 1
ATOM 690 N N . SER A 1 88 ? -8.220 4.696 -11.945 1.00 40.62 88 SER A N 1
ATOM 691 C CA . SER A 1 88 ? -8.417 4.744 -13.418 1.00 40.62 88 SER A CA 1
ATOM 692 C C . SER A 1 88 ? -7.339 5.519 -14.206 1.00 40.62 88 SER A C 1
ATOM 694 O O . SER A 1 88 ? -7.371 5.542 -15.428 1.00 40.62 88 SER A O 1
ATOM 696 N N . ARG A 1 89 ? -6.403 6.210 -13.534 1.00 47.66 89 ARG A N 1
ATOM 697 C CA . ARG A 1 89 ? -5.209 6.801 -14.175 1.00 47.66 89 ARG A CA 1
ATOM 698 C C . ARG A 1 89 ? -3.900 6.092 -13.806 1.00 47.66 89 ARG A C 1
ATOM 700 O O . ARG A 1 89 ? -2.863 6.472 -14.338 1.00 47.66 89 ARG A O 1
ATOM 707 N N . VAL A 1 90 ? -3.941 5.119 -12.891 1.00 48.94 90 VAL A N 1
ATOM 708 C CA . VAL A 1 90 ? -2.780 4.355 -12.385 1.00 48.94 90 VAL A CA 1
ATOM 709 C C . VAL A 1 90 ? -2.926 2.851 -12.679 1.00 48.94 90 VAL A C 1
ATOM 711 O O . VAL A 1 90 ? -1.965 2.238 -13.121 1.00 48.94 90 VAL A O 1
ATOM 714 N N . LEU A 1 91 ? -4.119 2.268 -12.504 1.00 51.19 91 LEU A N 1
ATOM 715 C CA . LEU A 1 91 ? -4.587 1.112 -13.270 1.00 51.19 91 LEU A CA 1
ATOM 716 C C . LEU A 1 91 ? -4.714 1.544 -14.730 1.00 51.19 91 LEU A C 1
ATOM 718 O O . LEU A 1 91 ? -5.468 2.474 -15.028 1.00 51.19 91 LEU A O 1
ATOM 722 N N . PRO A 1 92 ? -4.011 0.879 -15.642 1.00 55.31 92 PRO A N 1
ATOM 723 C CA . PRO A 1 92 ? -4.235 1.085 -17.055 1.00 55.31 92 PRO A CA 1
ATOM 724 C C . PRO A 1 92 ? -5.640 0.576 -17.400 1.00 55.31 92 PRO A C 1
ATOM 726 O O . PRO A 1 92 ? -6.099 -0.437 -16.874 1.00 55.31 92 PRO A O 1
ATOM 729 N N . ASP A 1 93 ? -6.301 1.208 -18.367 1.00 66.19 93 ASP A N 1
ATOM 730 C CA . ASP A 1 93 ? -7.557 0.679 -18.922 1.00 66.19 93 ASP A CA 1
ATOM 731 C C . ASP A 1 93 ? -7.343 -0.638 -19.703 1.00 66.19 93 ASP A C 1
ATOM 733 O O . ASP A 1 93 ? -8.285 -1.223 -20.241 1.00 66.19 93 ASP A O 1
ATOM 737 N N . ARG A 1 94 ? -6.087 -1.090 -19.820 1.00 64.88 94 ARG A N 1
ATOM 738 C CA . ARG A 1 94 ? -5.673 -2.294 -20.537 1.00 64.88 94 ARG A CA 1
ATOM 739 C C . ARG A 1 94 ? -4.610 -3.047 -19.754 1.00 64.88 94 ARG A C 1
ATOM 741 O O . ARG A 1 94 ? -3.567 -2.489 -19.437 1.00 64.88 94 ARG A O 1
ATOM 748 N N . TYR A 1 95 ? -4.873 -4.326 -19.529 1.00 72.75 95 TYR A N 1
ATOM 749 C CA . TYR A 1 95 ? -3.885 -5.294 -19.073 1.00 72.75 95 TYR A CA 1
ATOM 750 C C . TYR A 1 95 ? -3.378 -6.114 -20.276 1.00 72.75 95 TYR A C 1
ATOM 752 O O . TYR A 1 95 ? -4.195 -6.463 -21.140 1.00 72.75 95 TYR A O 1
ATOM 760 N N . PRO A 1 96 ? -2.078 -6.454 -20.348 1.00 78.00 96 PRO A N 1
ATOM 761 C CA . PRO A 1 96 ? -1.005 -6.044 -19.432 1.00 78.00 96 PRO A CA 1
ATOM 762 C C . PRO A 1 96 ? -0.519 -4.601 -19.673 1.00 78.00 96 PRO A C 1
ATOM 764 O O . PRO A 1 96 ? -0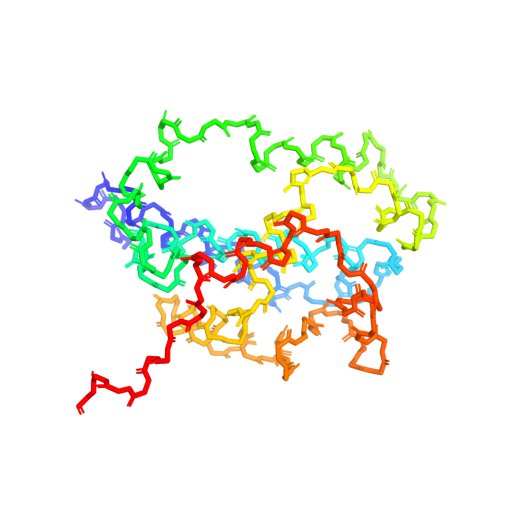.699 -4.052 -20.764 1.00 78.00 96 PRO A O 1
ATOM 767 N N . LEU A 1 97 ? 0.124 -4.002 -18.664 1.00 73.50 97 LEU A N 1
ATOM 768 C CA . LEU A 1 97 ? 0.839 -2.724 -18.763 1.00 73.50 97 LEU A CA 1
ATOM 769 C C . LEU A 1 97 ? 1.889 -2.765 -19.885 1.00 73.50 97 LEU A C 1
ATOM 771 O O . LEU A 1 97 ? 2.728 -3.666 -19.936 1.00 73.50 97 LEU A O 1
ATOM 775 N N . GLY A 1 98 ? 1.841 -1.777 -20.782 1.00 70.12 98 GLY A N 1
ATOM 776 C CA . GLY A 1 98 ? 2.713 -1.709 -21.960 1.00 70.12 98 GLY A CA 1
ATOM 777 C C . GLY A 1 98 ? 3.957 -0.827 -21.810 1.00 70.12 98 GLY A C 1
ATOM 778 O O . GLY A 1 98 ? 4.895 -0.996 -22.586 1.00 70.12 98 GLY A O 1
ATOM 779 N N . ASP A 1 99 ? 3.977 0.103 -20.848 1.00 73.25 99 A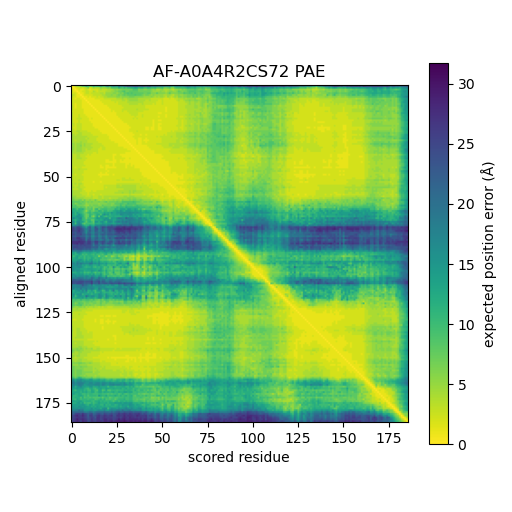SP A N 1
ATOM 780 C CA . ASP A 1 99 ? 5.074 1.067 -20.678 1.00 73.25 99 ASP A CA 1
ATOM 781 C C . ASP A 1 99 ? 6.037 0.677 -19.543 1.00 73.25 99 ASP A C 1
ATOM 783 O O . ASP A 1 99 ? 5.763 -0.192 -18.720 1.00 73.25 99 ASP A O 1
ATOM 787 N N . GLU A 1 100 ? 7.176 1.365 -19.456 1.00 73.56 100 GLU A N 1
ATOM 788 C CA . GLU A 1 100 ? 8.136 1.222 -18.355 1.00 73.56 100 GLU A CA 1
ATOM 789 C C . GLU A 1 100 ? 7.635 1.867 -17.049 1.00 73.56 100 GLU A C 1
ATOM 791 O O . GLU A 1 100 ? 6.954 2.892 -17.062 1.00 73.56 100 GLU A O 1
ATOM 796 N N . VAL A 1 101 ? 8.073 1.356 -15.889 1.00 65.12 101 VAL A N 1
ATOM 797 C CA . VAL A 1 101 ? 7.711 1.898 -14.553 1.00 65.12 101 VAL A CA 1
ATOM 798 C C . VAL A 1 101 ? 7.942 3.408 -14.460 1.00 65.12 101 VAL A C 1
ATOM 800 O O . VAL A 1 101 ? 7.119 4.144 -13.918 1.00 65.12 101 VAL A O 1
ATOM 803 N N . ALA A 1 102 ? 9.064 3.884 -15.007 1.00 65.75 102 ALA A N 1
ATOM 804 C CA . ALA A 1 102 ? 9.419 5.299 -14.986 1.00 65.75 102 ALA A CA 1
ATOM 805 C C . ALA A 1 102 ? 8.381 6.178 -15.704 1.00 65.75 102 ALA A C 1
ATOM 807 O O . ALA A 1 102 ? 8.160 7.313 -15.281 1.00 65.75 102 ALA A O 1
ATOM 808 N N . ALA A 1 103 ? 7.722 5.657 -16.745 1.00 66.19 103 ALA A N 1
ATOM 809 C CA . ALA A 1 103 ? 6.663 6.365 -17.451 1.00 66.19 103 ALA A CA 1
ATOM 810 C C . ALA A 1 103 ? 5.432 6.545 -16.553 1.00 66.19 103 ALA A C 1
ATOM 812 O O . ALA A 1 103 ? 4.896 7.648 -16.488 1.00 66.19 103 ALA A O 1
ATOM 813 N N . TYR A 1 104 ? 5.047 5.522 -15.783 1.00 66.50 104 TYR A N 1
ATOM 814 C CA . TYR A 1 104 ? 3.932 5.610 -14.832 1.00 66.50 104 TYR A CA 1
ATOM 815 C C . TYR A 1 104 ? 4.229 6.554 -13.664 1.00 66.50 104 TYR A C 1
ATOM 817 O O . TYR A 1 104 ? 3.401 7.403 -13.334 1.00 66.50 104 TYR A O 1
ATOM 825 N N . VAL A 1 105 ? 5.437 6.488 -13.096 1.00 66.12 105 VAL A N 1
ATOM 826 C CA . VAL A 1 105 ? 5.876 7.414 -12.035 1.00 66.12 105 VAL A CA 1
ATOM 827 C C . VAL A 1 105 ? 5.882 8.866 -12.535 1.00 66.12 105 VAL A C 1
ATOM 829 O O . VAL A 1 105 ? 5.450 9.776 -11.827 1.00 66.12 105 VAL A O 1
ATOM 832 N N . ALA A 1 106 ? 6.340 9.103 -13.768 1.00 62.38 106 ALA A N 1
ATOM 833 C CA . ALA A 1 106 ? 6.351 10.433 -14.377 1.00 62.38 106 ALA A CA 1
ATOM 834 C C . ALA A 1 106 ? 4.948 10.924 -14.783 1.00 62.38 106 ALA A C 1
ATOM 836 O O . ALA A 1 106 ? 4.679 12.129 -14.751 1.00 62.38 106 ALA A O 1
ATOM 837 N N . ALA A 1 107 ? 4.059 10.007 -15.173 1.00 59.28 107 ALA A N 1
ATOM 838 C CA . ALA A 1 107 ? 2.674 10.293 -15.536 1.00 59.28 107 ALA A CA 1
ATOM 839 C C . ALA A 1 107 ? 1.788 10.587 -14.319 1.00 59.28 107 ALA A C 1
ATOM 841 O O . ALA A 1 107 ? 0.742 11.229 -14.467 1.00 59.28 107 ALA A O 1
ATOM 842 N N . GLU A 1 108 ? 2.200 10.173 -13.119 1.00 58.88 108 GLU A N 1
ATOM 843 C CA . GLU A 1 108 ? 1.465 10.450 -11.894 1.00 58.88 108 GLU A CA 1
ATOM 844 C C . GLU A 1 108 ? 1.421 11.963 -11.623 1.00 58.88 108 GLU A C 1
ATOM 846 O O . GLU A 1 108 ? 2.359 12.565 -11.112 1.00 58.88 108 GLU A O 1
ATOM 851 N N . ARG A 1 109 ? 0.319 12.629 -11.986 1.00 55.94 109 ARG A N 1
ATOM 852 C CA . ARG A 1 109 ? 0.133 14.066 -11.738 1.00 55.94 109 ARG A CA 1
ATOM 853 C C . ARG A 1 109 ? -0.728 14.327 -10.498 1.00 55.94 109 ARG A C 1
ATOM 855 O O . ARG A 1 109 ? -1.824 13.791 -10.338 1.00 55.94 109 ARG A O 1
ATOM 862 N N . ASN A 1 110 ? -0.252 15.276 -9.691 1.00 56.81 110 ASN A N 1
ATOM 863 C CA . ASN A 1 110 ? -0.944 16.028 -8.636 1.00 56.81 110 ASN A CA 1
ATOM 864 C C . ASN A 1 110 ? -1.335 15.260 -7.360 1.00 56.81 110 ASN A C 1
ATOM 866 O O . ASN A 1 110 ? -0.677 15.433 -6.341 1.00 56.81 110 ASN A O 1
ATOM 870 N N . ILE A 1 111 ? -2.417 14.476 -7.366 1.00 55.59 111 ILE A N 1
ATOM 871 C CA . ILE A 1 111 ? -3.040 13.984 -6.117 1.00 55.59 111 ILE A CA 1
ATOM 872 C C . ILE A 1 111 ? -2.441 12.647 -5.657 1.00 55.59 111 ILE A C 1
ATOM 874 O O . ILE A 1 111 ? -2.193 12.485 -4.464 1.00 55.59 111 ILE A O 1
ATOM 878 N N . GLY A 1 112 ? -2.145 11.731 -6.588 1.00 61.50 112 GLY A N 1
ATOM 879 C CA . GLY A 1 112 ? -1.507 10.439 -6.285 1.00 61.50 112 GLY A CA 1
ATOM 880 C C . GLY A 1 112 ? -0.126 10.615 -5.654 1.00 61.50 112 GLY A C 1
ATOM 881 O O . GLY A 1 112 ? 0.118 10.117 -4.561 1.00 61.50 112 GLY A O 1
ATOM 882 N N . GLN A 1 113 ? 0.702 11.495 -6.230 1.00 62.44 113 GLN A N 1
ATOM 883 C CA . GLN A 1 113 ? 2.004 11.840 -5.653 1.00 62.44 113 GLN A CA 1
ATOM 884 C C . GLN A 1 113 ? 1.901 12.461 -4.253 1.00 62.44 113 GLN A C 1
ATOM 886 O O . GLN A 1 113 ? 2.747 12.211 -3.398 1.00 62.44 113 GLN A O 1
ATOM 891 N N . ILE A 1 114 ? 0.887 13.294 -3.999 1.00 59.91 114 ILE A N 1
ATOM 892 C CA . ILE A 1 114 ? 0.665 13.879 -2.672 1.00 59.91 114 ILE A CA 1
ATOM 893 C C . ILE A 1 114 ? 0.289 12.798 -1.656 1.00 59.91 114 ILE A C 1
ATOM 895 O O . ILE A 1 114 ? 0.822 12.801 -0.546 1.00 59.91 114 ILE A O 1
ATOM 899 N N . LEU A 1 115 ? -0.603 11.882 -2.028 1.00 65.06 115 LEU A N 1
ATOM 900 C CA . LEU A 1 115 ? -1.021 10.784 -1.168 1.00 65.06 115 LEU A CA 1
ATOM 901 C C . LEU A 1 115 ? 0.155 9.837 -0.900 1.00 65.06 115 LEU A C 1
ATOM 903 O O . LEU A 1 115 ? 0.582 9.693 0.246 1.00 65.06 115 LEU A O 1
ATOM 907 N N . ASP A 1 116 ? 0.731 9.267 -1.954 1.00 68.31 116 ASP A N 1
ATOM 908 C CA . ASP A 1 116 ? 1.712 8.192 -1.848 1.00 68.31 116 ASP A CA 1
ATOM 909 C C . ASP A 1 116 ? 3.057 8.705 -1.326 1.00 68.31 116 ASP A C 1
ATOM 911 O O . ASP A 1 116 ? 3.621 8.115 -0.405 1.00 68.31 116 ASP A O 1
ATOM 915 N N . TYR A 1 117 ? 3.554 9.848 -1.816 1.00 65.06 117 TYR A N 1
ATOM 916 C CA . TYR A 1 117 ? 4.834 10.390 -1.350 1.00 65.06 117 TYR A CA 1
ATOM 917 C C . TYR A 1 117 ? 4.707 11.322 -0.143 1.00 65.06 117 TYR A C 1
ATOM 919 O O . TYR A 1 117 ? 5.644 11.377 0.649 1.00 65.06 117 TYR A O 1
ATOM 927 N N . GLY A 1 118 ? 3.605 12.058 0.017 1.00 63.28 118 GLY A N 1
ATOM 928 C CA . GLY A 1 118 ? 3.463 13.067 1.077 1.00 63.28 118 GLY A CA 1
ATOM 929 C C . GLY A 1 118 ? 2.859 12.554 2.378 1.00 63.28 118 GLY A C 1
ATOM 930 O O . GLY A 1 118 ? 3.258 13.000 3.454 1.00 63.28 118 GLY A O 1
ATOM 931 N N . LEU A 1 119 ? 1.910 11.618 2.302 1.00 69.94 119 LEU A N 1
ATOM 932 C CA . LEU A 1 119 ? 1.218 11.085 3.480 1.00 69.94 119 LEU A CA 1
ATOM 933 C C . LEU A 1 119 ? 1.652 9.659 3.808 1.00 69.94 119 LEU A C 1
ATOM 935 O O . LEU A 1 119 ? 1.963 9.374 4.970 1.00 69.94 119 LEU A O 1
ATOM 939 N N . VAL A 1 120 ? 1.704 8.792 2.794 1.00 77.62 120 VAL A N 1
ATOM 940 C CA . VAL A 1 120 ? 1.950 7.359 2.969 1.00 77.62 120 VAL A CA 1
ATOM 941 C C . VAL A 1 120 ? 3.439 7.064 3.167 1.00 77.62 120 VAL A C 1
ATOM 943 O O . VAL A 1 120 ? 3.798 6.501 4.204 1.00 77.62 120 VAL A O 1
ATOM 946 N N . ARG A 1 121 ? 4.326 7.496 2.249 1.00 83.44 121 ARG A N 1
ATOM 947 C CA . ARG A 1 121 ? 5.778 7.198 2.283 1.00 83.44 121 ARG A CA 1
ATOM 948 C C . ARG A 1 121 ? 6.424 7.405 3.657 1.00 83.44 121 ARG A C 1
ATOM 950 O O . ARG A 1 121 ? 7.078 6.473 4.124 1.00 83.44 121 ARG A O 1
ATOM 957 N N . PRO A 1 122 ? 6.236 8.544 4.357 1.00 83.62 122 PRO A N 1
ATOM 958 C CA . PRO A 1 122 ? 6.908 8.796 5.637 1.00 83.62 122 PRO A 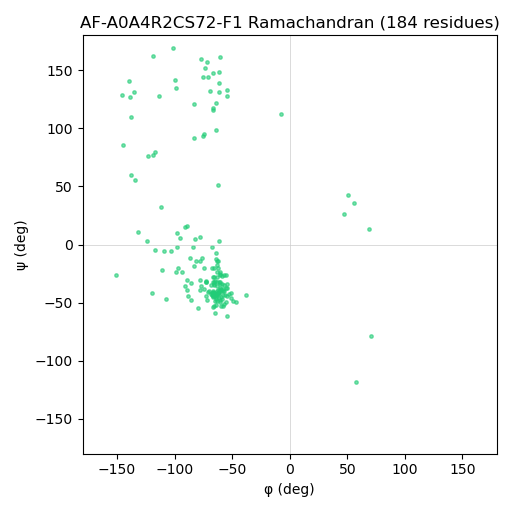CA 1
ATOM 959 C C . PRO A 1 122 ? 6.544 7.807 6.752 1.00 83.62 122 PRO A C 1
ATOM 961 O O . PRO A 1 122 ? 7.202 7.779 7.788 1.00 83.62 122 PRO A O 1
ATOM 964 N N . ARG A 1 123 ? 5.472 7.029 6.571 1.00 88.31 123 ARG A N 1
ATOM 965 C CA . ARG A 1 123 ? 4.897 6.133 7.578 1.00 88.31 123 ARG A CA 1
ATOM 966 C C . ARG A 1 123 ? 4.797 4.692 7.107 1.00 88.31 123 ARG A C 1
ATOM 968 O O . ARG A 1 123 ? 4.283 3.875 7.860 1.00 88.31 123 ARG A O 1
ATOM 975 N N . LEU A 1 124 ? 5.270 4.368 5.901 1.00 90.25 124 LEU A N 1
ATOM 976 C CA . LEU A 1 124 ? 5.102 3.042 5.297 1.00 90.25 124 LEU A CA 1
ATOM 977 C C . LEU A 1 124 ? 5.542 1.918 6.235 1.00 90.25 124 LEU A C 1
ATOM 979 O O . LEU A 1 124 ? 4.795 0.973 6.451 1.00 90.25 124 LEU A O 1
ATOM 983 N N . GLN A 1 125 ? 6.704 2.065 6.870 1.00 93.31 125 GLN A N 1
ATOM 984 C CA . GLN A 1 125 ? 7.198 1.078 7.829 1.00 93.31 125 GLN A CA 1
ATOM 985 C C . GLN A 1 125 ? 6.200 0.844 8.979 1.00 93.31 125 GLN A C 1
ATOM 987 O O . GLN A 1 125 ? 5.779 -0.282 9.233 1.00 93.31 125 GLN A O 1
ATOM 992 N N . GLN A 1 126 ? 5.749 1.925 9.618 1.00 93.56 126 GLN A N 1
ATOM 993 C CA . GLN A 1 126 ? 4.797 1.865 10.728 1.00 93.56 126 GLN A CA 1
ATOM 994 C C . GLN A 1 126 ? 3.425 1.343 10.286 1.00 93.56 126 GLN A C 1
ATOM 996 O O . GLN A 1 126 ? 2.746 0.661 11.048 1.00 93.56 126 GLN A O 1
ATOM 1001 N N . LEU A 1 127 ? 3.015 1.671 9.059 1.00 93.44 127 LEU A N 1
ATOM 1002 C CA . LEU A 1 127 ? 1.763 1.232 8.461 1.00 93.44 127 LEU A CA 1
ATOM 1003 C C . LEU A 1 127 ? 1.742 -0.286 8.284 1.00 93.44 127 LEU A C 1
ATOM 1005 O O . LEU A 1 127 ? 0.768 -0.923 8.680 1.00 93.44 127 LEU A O 1
ATOM 1009 N N . TYR A 1 128 ? 2.815 -0.864 7.746 1.00 95.81 128 TYR A N 1
ATOM 1010 C CA . TYR A 1 128 ? 2.949 -2.312 7.596 1.00 95.81 128 TYR A CA 1
ATOM 1011 C C . TYR A 1 128 ? 3.018 -3.008 8.959 1.00 95.81 128 TYR A C 1
ATOM 1013 O O . TYR A 1 128 ? 2.307 -3.984 9.179 1.00 95.81 128 TYR A O 1
ATOM 1021 N N . GLU A 1 129 ? 3.787 -2.474 9.910 1.00 95.81 129 GLU A N 1
ATOM 1022 C CA . GLU A 1 129 ? 3.881 -3.025 11.269 1.00 95.81 129 GLU A CA 1
ATOM 1023 C C . GLU A 1 129 ? 2.555 -2.994 12.030 1.00 95.81 129 GLU A C 1
ATOM 1025 O O . GLU A 1 129 ? 2.203 -3.948 12.726 1.00 95.81 129 GLU A O 1
ATOM 1030 N N . TRP A 1 130 ? 1.811 -1.895 11.916 1.00 95.94 130 TRP A N 1
ATOM 1031 C CA . TRP A 1 130 ? 0.485 -1.774 12.506 1.00 95.94 130 TRP A CA 1
ATOM 1032 C C . TRP A 1 130 ? -0.510 -2.723 11.832 1.00 95.94 130 TRP A C 1
ATOM 1034 O O . TRP A 1 130 ? -1.232 -3.429 12.536 1.00 95.94 130 TRP A O 1
ATOM 1044 N N . SER A 1 131 ? -0.500 -2.798 10.498 1.00 95.50 131 SER A N 1
ATOM 1045 C CA . SER A 1 131 ? -1.415 -3.654 9.732 1.00 95.50 131 SER A CA 1
ATOM 1046 C C . SER A 1 131 ? -1.168 -5.136 10.007 1.00 95.50 131 SER A C 1
ATOM 1048 O O . SER A 1 131 ? -2.120 -5.872 10.242 1.00 95.50 131 SER A O 1
ATOM 1050 N N . ALA A 1 132 ? 0.099 -5.563 10.075 1.00 96.25 132 ALA A N 1
ATOM 1051 C CA . ALA A 1 132 ? 0.480 -6.938 10.396 1.00 96.25 132 ALA A CA 1
ATOM 1052 C C . ALA A 1 132 ? -0.086 -7.379 11.755 1.00 96.25 132 ALA A C 1
ATOM 1054 O O . ALA A 1 132 ? -0.585 -8.493 11.897 1.00 96.25 132 ALA A O 1
ATOM 1055 N N . ARG A 1 133 ? -0.068 -6.484 12.754 1.00 95.94 133 ARG A N 1
ATOM 1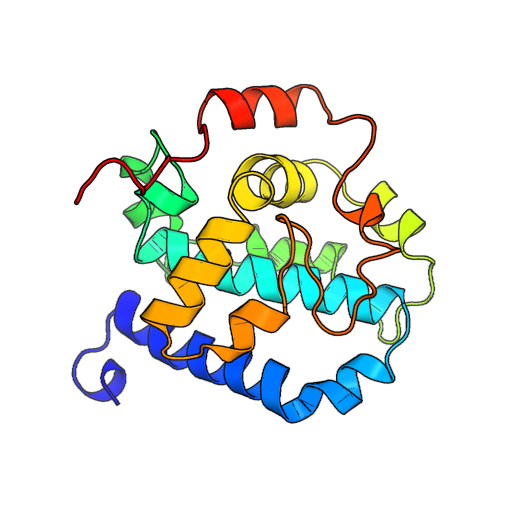056 C CA . ARG A 1 133 ? -0.671 -6.749 14.068 1.00 95.94 133 ARG A CA 1
ATOM 1057 C C . ARG A 1 133 ? -2.195 -6.742 14.021 1.00 95.94 133 ARG A C 1
ATOM 1059 O O . ARG A 1 133 ? -2.806 -7.663 14.550 1.00 95.94 133 ARG A O 1
ATOM 1066 N N . GLN A 1 134 ? -2.804 -5.730 13.400 1.00 94.25 134 GLN A N 1
ATOM 1067 C CA . GLN A 1 134 ? -4.265 -5.594 13.372 1.00 94.25 134 GLN A CA 1
ATOM 1068 C C . GLN A 1 134 ? -4.968 -6.704 12.600 1.00 94.25 134 GLN A C 1
ATOM 1070 O O . GLN A 1 134 ? -6.089 -7.065 12.946 1.00 94.25 134 GLN A O 1
ATOM 1075 N N . LEU A 1 135 ? -4.322 -7.229 11.564 1.00 93.69 135 LEU A N 1
ATOM 1076 C CA . LEU A 1 135 ? -4.881 -8.265 10.699 1.00 93.69 135 LEU A CA 1
ATOM 1077 C C . LEU A 1 135 ? -4.397 -9.666 11.087 1.00 93.69 135 LEU A C 1
ATOM 1079 O O . LEU A 1 135 ? -4.846 -10.636 10.493 1.00 93.69 135 LEU A O 1
ATOM 1083 N N . ALA A 1 136 ? -3.527 -9.770 12.100 1.00 94.19 136 ALA A N 1
ATOM 1084 C CA . ALA A 1 136 ? -2.856 -11.004 12.509 1.00 94.19 136 ALA A CA 1
ATOM 1085 C C . ALA A 1 136 ? -2.069 -11.684 11.366 1.00 94.19 136 ALA A C 1
ATOM 1087 O O . ALA A 1 136 ? -1.973 -12.907 11.317 1.00 94.19 136 ALA A O 1
ATOM 1088 N N . GLU A 1 137 ? -1.465 -10.879 10.485 1.00 96.06 137 GLU A N 1
ATOM 1089 C CA . GLU A 1 137 ? -0.714 -11.314 9.300 1.00 96.06 137 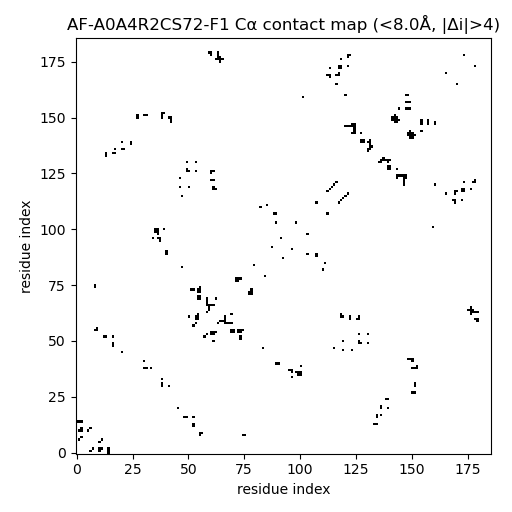GLU A CA 1
ATOM 1090 C C . GLU A 1 137 ? 0.769 -10.902 9.405 1.00 96.06 137 GLU A C 1
ATOM 1092 O O . GLU A 1 137 ? 1.184 -9.889 8.832 1.00 96.06 137 GLU A O 1
ATOM 1097 N N . PRO A 1 138 ? 1.608 -11.646 10.155 1.00 96.31 138 PRO A N 1
ATOM 1098 C CA . PRO A 1 138 ? 3.010 -11.282 10.376 1.00 96.31 138 PRO A CA 1
ATOM 1099 C C . PRO A 1 138 ? 3.859 -11.320 9.098 1.00 96.31 138 PRO A C 1
ATOM 1101 O O . PRO A 1 138 ? 4.804 -10.541 8.981 1.00 96.31 138 PRO A O 1
ATOM 1104 N N . ALA A 1 139 ? 3.505 -12.161 8.119 1.00 96.69 139 ALA A N 1
ATOM 1105 C CA . ALA A 1 139 ? 4.200 -12.259 6.831 1.00 96.69 139 ALA A CA 1
ATOM 1106 C C . ALA A 1 139 ? 4.127 -10.958 6.006 1.00 96.69 139 ALA A C 1
ATOM 1108 O O . ALA A 1 139 ? 4.963 -10.720 5.134 1.00 96.69 139 ALA A O 1
ATOM 1109 N N . LEU A 1 140 ? 3.201 -10.047 6.331 1.00 96.25 140 LEU A N 1
ATOM 1110 C CA . LEU A 1 140 ? 3.166 -8.709 5.741 1.00 96.25 140 LEU A CA 1
ATOM 1111 C C . LEU A 1 140 ? 4.466 -7.925 6.003 1.00 96.25 140 LEU A C 1
ATOM 1113 O O . LEU A 1 140 ? 4.852 -7.087 5.190 1.00 96.25 140 LEU A O 1
ATOM 1117 N N . LEU A 1 141 ? 5.186 -8.219 7.091 1.00 97.06 141 LEU A N 1
ATOM 1118 C CA . LEU A 1 141 ? 6.476 -7.590 7.395 1.00 97.06 141 LEU A CA 1
ATOM 1119 C C . LEU A 1 141 ? 7.578 -7.948 6.390 1.00 97.06 141 LEU A C 1
ATOM 1121 O O . LEU A 1 141 ? 8.538 -7.199 6.255 1.00 97.06 141 LEU A O 1
ATOM 1125 N N . GLU A 1 142 ? 7.436 -9.040 5.640 1.00 96.44 142 GLU A N 1
ATOM 1126 C CA . GLU A 1 142 ? 8.374 -9.417 4.572 1.00 96.44 142 GLU A CA 1
ATOM 1127 C C . GLU A 1 142 ? 8.190 -8.570 3.301 1.00 96.44 142 GLU A C 1
ATOM 1129 O O . GLU A 1 142 ? 9.017 -8.592 2.384 1.00 96.44 142 GLU A O 1
ATOM 1134 N N . CYS A 1 143 ? 7.093 -7.812 3.241 1.00 96.69 143 CYS A N 1
ATOM 1135 C CA . CYS A 1 143 ? 6.723 -6.955 2.120 1.00 96.69 143 CYS A CA 1
ATOM 1136 C C . CYS A 1 143 ? 7.176 -5.497 2.308 1.00 96.69 143 CYS A C 1
ATOM 1138 O O . CYS A 1 143 ? 6.839 -4.644 1.483 1.00 96.69 143 CYS A O 1
ATOM 1140 N N . ILE A 1 144 ? 7.928 -5.203 3.372 1.00 96.12 144 ILE A N 1
ATOM 1141 C CA . ILE A 1 144 ? 8.507 -3.889 3.640 1.00 96.12 144 ILE A CA 1
ATOM 1142 C C . ILE A 1 144 ? 9.927 -4.033 4.193 1.00 96.12 144 ILE A C 1
ATOM 1144 O O . ILE A 1 144 ? 10.213 -4.876 5.040 1.00 96.12 144 ILE A O 1
ATOM 1148 N N . ARG A 1 145 ? 10.835 -3.159 3.762 1.00 94.69 145 ARG A N 1
ATOM 1149 C CA . ARG A 1 145 ? 12.161 -3.023 4.367 1.00 94.69 145 ARG A CA 1
ATOM 1150 C C . ARG A 1 145 ? 12.607 -1.573 4.330 1.00 94.69 145 ARG A C 1
ATOM 1152 O O . ARG A 1 145 ? 12.586 -0.958 3.270 1.00 94.69 145 ARG A O 1
ATOM 1159 N N . GLU A 1 146 ? 13.026 -1.028 5.472 1.00 91.62 146 GLU A N 1
ATOM 1160 C CA . GLU A 1 146 ? 13.547 0.348 5.576 1.00 91.62 146 GLU A CA 1
ATOM 1161 C C . GLU A 1 146 ? 12.598 1.381 4.926 1.00 91.62 146 GLU A C 1
ATOM 1163 O O . GLU A 1 146 ? 13.013 2.258 4.169 1.00 91.62 146 GLU A O 1
ATOM 1168 N N . GLY A 1 147 ? 11.286 1.227 5.153 1.00 89.75 147 GLY A N 1
ATOM 1169 C CA . GLY A 1 147 ? 10.259 2.094 4.565 1.00 89.75 147 GLY A CA 1
ATOM 1170 C C . GLY A 1 147 ? 10.073 1.956 3.048 1.00 89.75 147 GLY A C 1
ATOM 1171 O O . GLY A 1 147 ? 9.420 2.803 2.444 1.00 89.75 147 GLY A O 1
ATOM 1172 N N . SER A 1 148 ? 10.628 0.911 2.432 1.00 91.50 148 SER A N 1
ATOM 1173 C CA . SER A 1 148 ? 10.508 0.618 1.001 1.00 91.50 148 SER A CA 1
ATOM 1174 C C . SER A 1 148 ? 9.714 -0.672 0.776 1.00 91.50 148 SER A C 1
ATOM 1176 O O . SER A 1 148 ? 10.078 -1.692 1.366 1.00 91.50 148 SER A O 1
ATOM 1178 N N . PRO A 1 149 ? 8.662 -0.663 -0.062 1.00 93.94 149 PRO A N 1
ATOM 1179 C CA . PRO A 1 149 ? 7.922 -1.872 -0.414 1.00 93.94 149 PRO A CA 1
ATOM 1180 C C . PRO A 1 149 ? 8.797 -2.921 -1.116 1.00 93.94 149 PRO A C 1
ATOM 1182 O O . PRO A 1 149 ? 9.630 -2.586 -1.966 1.00 93.94 149 PRO A O 1
ATOM 1185 N N . THR A 1 150 ? 8.604 -4.188 -0.744 1.00 96.06 150 THR A N 1
ATOM 1186 C CA . THR A 1 150 ? 9.364 -5.353 -1.239 1.00 96.06 150 THR A CA 1
ATOM 1187 C C . THR A 1 150 ? 8.474 -6.525 -1.668 1.00 96.06 150 THR A C 1
ATOM 1189 O O . THR A 1 150 ? 8.980 -7.622 -1.914 1.00 96.06 150 THR A O 1
ATOM 1192 N N . TYR A 1 151 ? 7.154 -6.335 -1.781 1.00 96.44 151 TYR A N 1
ATOM 1193 C CA . TYR A 1 151 ? 6.261 -7.381 -2.291 1.00 96.44 151 TYR A CA 1
ATOM 1194 C C . TYR A 1 151 ? 6.562 -7.645 -3.772 1.00 96.44 151 TYR A C 1
ATOM 1196 O O . TYR A 1 151 ? 6.454 -6.730 -4.582 1.00 96.44 151 TYR A O 1
ATOM 1204 N N . ALA A 1 152 ? 7.002 -8.858 -4.124 1.00 95.88 152 ALA A N 1
ATOM 1205 C CA . ALA A 1 15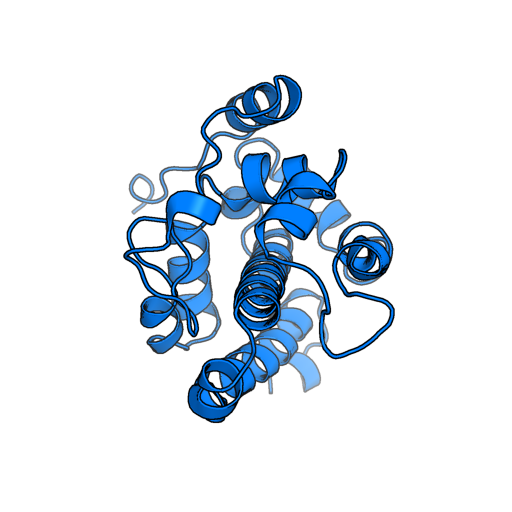2 ? 7.480 -9.200 -5.475 1.00 95.88 152 ALA A CA 1
ATOM 1206 C C . ALA A 1 152 ? 8.480 -8.176 -6.074 1.00 95.88 152 ALA A C 1
ATOM 1208 O O . ALA A 1 152 ? 8.591 -8.008 -7.288 1.00 95.88 152 ALA A O 1
ATOM 1209 N N . TRP A 1 153 ? 9.210 -7.438 -5.228 1.00 94.62 153 TRP A N 1
ATOM 1210 C CA . TRP A 1 153 ? 10.066 -6.330 -5.652 1.00 94.62 153 TRP A CA 1
ATOM 1211 C C . TRP A 1 153 ? 11.425 -6.390 -4.964 1.00 94.62 153 TRP A C 1
ATOM 1213 O O . TRP A 1 153 ? 11.526 -6.521 -3.743 1.00 94.62 153 TRP A O 1
ATOM 1223 N N . SER A 1 154 ? 12.491 -6.257 -5.752 1.00 93.69 154 SER A N 1
ATOM 1224 C CA . SER A 1 154 ? 13.857 -6.274 -5.236 1.00 93.69 154 SER A CA 1
ATOM 1225 C C . SER A 1 154 ? 14.157 -5.022 -4.416 1.00 93.69 154 SER A C 1
ATOM 1227 O O . SER A 1 154 ? 13.975 -3.891 -4.869 1.00 93.69 154 SER A O 1
ATOM 1229 N N . PHE A 1 155 ? 14.733 -5.207 -3.229 1.00 93.38 155 PHE A N 1
ATOM 1230 C CA . PHE A 1 155 ? 15.196 -4.091 -2.402 1.00 93.38 155 PHE A CA 1
ATOM 1231 C C . PHE A 1 155 ? 16.330 -3.277 -3.063 1.00 93.38 155 PHE A C 1
ATOM 1233 O O . PHE A 1 155 ? 16.511 -2.090 -2.774 1.00 93.38 155 PHE A O 1
ATOM 1240 N N . ALA A 1 156 ? 17.084 -3.877 -3.991 1.00 92.00 156 ALA A N 1
ATOM 1241 C CA . ALA A 1 156 ? 18.087 -3.150 -4.771 1.00 92.00 156 ALA A CA 1
ATOM 1242 C C . ALA A 1 156 ? 17.441 -2.059 -5.648 1.00 92.00 156 ALA A C 1
ATOM 1244 O O . ALA A 1 156 ? 18.001 -0.977 -5.800 1.00 92.00 156 ALA A O 1
ATOM 1245 N N . ASP A 1 157 ? 16.216 -2.302 -6.117 1.00 88.19 157 ASP A N 1
ATOM 1246 C CA . ASP A 1 157 ? 15.438 -1.419 -6.986 1.00 88.19 157 ASP A CA 1
ATOM 1247 C C . ASP A 1 157 ? 14.538 -0.439 -6.215 1.00 88.19 157 ASP A C 1
ATOM 1249 O O . ASP A 1 157 ? 13.632 0.174 -6.782 1.00 88.19 157 ASP A O 1
ATOM 1253 N N . ARG A 1 158 ? 14.761 -0.261 -4.907 1.00 89.25 158 ARG A N 1
ATOM 1254 C CA . ARG A 1 158 ? 13.911 0.580 -4.044 1.00 89.25 158 ARG A CA 1
ATOM 1255 C C . ARG A 1 158 ? 13.894 2.065 -4.411 1.00 89.25 158 ARG A C 1
ATOM 1257 O O . ARG A 1 158 ? 13.037 2.795 -3.926 1.00 89.25 158 ARG A O 1
ATOM 1264 N N . ALA A 1 159 ? 14.828 2.527 -5.242 1.00 84.56 159 ALA A N 1
ATOM 1265 C CA . ALA A 1 159 ? 14.947 3.933 -5.625 1.00 84.56 159 ALA A CA 1
ATOM 1266 C C . ALA A 1 159 ? 13.663 4.498 -6.264 1.00 84.56 159 ALA A C 1
ATOM 1268 O O . ALA A 1 159 ? 13.400 5.689 -6.127 1.00 84.56 159 ALA A O 1
ATOM 1269 N N . VAL A 1 160 ? 12.826 3.654 -6.884 1.00 79.44 160 VAL A N 1
ATOM 1270 C CA . VAL A 1 160 ? 11.520 4.063 -7.444 1.00 79.44 160 VAL A CA 1
ATOM 1271 C C . VAL A 1 160 ? 10.561 4.632 -6.387 1.00 79.44 160 VAL A C 1
ATOM 1273 O O . VAL A 1 160 ? 9.714 5.467 -6.696 1.00 79.44 160 VAL A O 1
ATOM 1276 N N . TRP A 1 161 ? 10.725 4.228 -5.125 1.00 80.75 161 TRP A N 1
ATOM 1277 C CA . TRP A 1 161 ? 9.923 4.691 -3.991 1.00 80.75 161 TRP A CA 1
ATOM 1278 C C . TRP A 1 161 ? 10.463 5.987 -3.368 1.00 80.75 161 TRP A C 1
ATOM 1280 O O . TRP A 1 161 ? 9.772 6.626 -2.575 1.00 80.75 161 TRP A O 1
ATOM 1290 N N . HIS A 1 162 ? 11.681 6.397 -3.739 1.00 79.81 162 HIS A N 1
ATOM 1291 C CA . HIS A 1 162 ? 12.398 7.545 -3.177 1.00 79.81 162 HIS A CA 1
ATOM 1292 C C . HIS A 1 162 ? 12.768 8.537 -4.286 1.00 79.81 162 HIS A C 1
ATOM 1294 O O . HIS A 1 162 ? 13.927 8.600 -4.705 1.00 79.81 162 HIS A O 1
ATOM 1300 N N . PRO A 1 163 ? 11.805 9.326 -4.794 1.00 69.50 163 PRO A N 1
ATOM 1301 C CA . PRO A 1 163 ? 12.078 10.285 -5.854 1.00 69.50 163 PRO A CA 1
ATOM 1302 C C . PRO A 1 163 ? 13.098 11.328 -5.386 1.00 69.50 163 PRO A C 1
ATOM 1304 O O . PRO A 1 163 ? 12.946 11.954 -4.336 1.00 69.50 163 PRO A O 1
ATOM 1307 N N . ALA A 1 164 ? 14.122 11.568 -6.209 1.00 67.44 164 ALA A N 1
ATOM 1308 C CA . ALA A 1 164 ? 15.220 12.483 -5.887 1.00 67.44 164 ALA A CA 1
ATOM 1309 C C . ALA A 1 164 ? 14.763 13.937 -5.654 1.00 67.44 164 ALA A C 1
ATOM 1311 O O . ALA A 1 164 ? 15.453 14.715 -4.994 1.00 67.44 164 ALA A O 1
ATOM 1312 N N . ARG A 1 165 ? 13.605 14.331 -6.204 1.00 67.00 165 ARG A N 1
ATOM 1313 C CA . ARG A 1 165 ? 13.004 15.654 -6.006 1.00 67.00 165 ARG A CA 1
ATOM 1314 C C . ARG A 1 165 ? 11.501 15.531 -5.800 1.00 67.00 165 ARG A C 1
ATOM 1316 O O . ARG A 1 165 ? 10.758 15.280 -6.740 1.00 67.00 165 ARG A O 1
ATOM 1323 N N . LEU A 1 166 ? 11.057 15.787 -4.574 1.00 67.81 166 LEU A N 1
ATOM 1324 C CA . LEU A 1 166 ? 9.636 15.937 -4.266 1.00 67.81 166 LEU A CA 1
ATOM 1325 C C . LEU A 1 166 ? 9.119 17.295 -4.756 1.00 67.81 166 LEU A C 1
ATOM 1327 O O . LEU A 1 166 ? 9.818 18.312 -4.663 1.00 67.81 166 LEU A O 1
ATOM 1331 N N . ALA A 1 167 ? 7.873 17.337 -5.224 1.00 70.75 167 ALA A N 1
ATOM 1332 C CA . ALA A 1 167 ? 7.198 18.600 -5.496 1.00 70.75 167 ALA A CA 1
ATOM 1333 C C . ALA A 1 167 ? 7.069 19.434 -4.196 1.00 70.75 167 ALA A C 1
ATOM 1335 O O . ALA A 1 167 ? 6.921 18.866 -3.109 1.00 70.75 167 ALA A O 1
ATOM 1336 N N . PRO A 1 168 ? 7.099 20.780 -4.257 1.00 72.88 168 PRO A N 1
ATOM 1337 C CA . PRO A 1 168 ? 6.984 21.630 -3.067 1.00 72.88 168 PRO A CA 1
ATOM 1338 C C . PRO A 1 168 ? 5.739 21.351 -2.210 1.00 72.88 168 PRO A C 1
ATOM 1340 O O . PRO A 1 168 ? 5.837 21.360 -0.985 1.00 72.88 168 PRO A O 1
ATOM 1343 N N . ALA A 1 169 ? 4.601 21.046 -2.844 1.00 68.00 169 ALA A N 1
ATOM 1344 C CA . ALA A 1 169 ? 3.353 20.703 -2.160 1.00 68.00 169 ALA A CA 1
ATOM 1345 C C . ALA A 1 169 ? 3.476 19.428 -1.303 1.00 68.00 169 ALA A C 1
ATOM 1347 O O . ALA A 1 169 ? 2.985 19.393 -0.178 1.00 68.00 169 ALA A O 1
ATOM 1348 N N . VAL A 1 170 ? 4.203 18.418 -1.793 1.00 70.06 170 VAL A N 1
ATOM 1349 C CA . VAL A 1 170 ? 4.445 17.157 -1.071 1.00 70.06 170 VAL A CA 1
ATOM 1350 C C . VAL A 1 170 ? 5.246 17.415 0.208 1.00 70.06 170 VAL A C 1
ATOM 1352 O O . VAL A 1 170 ? 4.857 16.974 1.286 1.00 70.06 170 VAL A O 1
ATOM 1355 N N . ARG A 1 171 ? 6.306 18.231 0.121 1.00 71.50 171 ARG A N 1
ATOM 1356 C CA . ARG A 1 171 ? 7.100 18.636 1.297 1.00 71.50 171 ARG A CA 1
ATOM 1357 C C . ARG A 1 171 ? 6.293 19.439 2.315 1.00 71.50 171 ARG A C 1
ATOM 1359 O O . ARG A 1 171 ? 6.539 19.334 3.514 1.00 71.50 171 ARG A O 1
ATOM 1366 N N . ALA A 1 172 ? 5.369 20.284 1.856 1.00 73.38 172 ALA A N 1
ATOM 1367 C CA . ALA A 1 172 ? 4.509 21.053 2.750 1.00 73.38 172 ALA A CA 1
ATOM 1368 C C . ALA A 1 172 ? 3.586 20.127 3.557 1.00 73.38 172 ALA A C 1
ATOM 1370 O O . ALA A 1 172 ? 3.444 20.306 4.765 1.00 73.38 172 ALA A O 1
ATOM 1371 N N . ILE A 1 173 ? 3.030 19.096 2.918 1.00 74.00 173 ILE A N 1
ATOM 1372 C CA . ILE A 1 173 ? 2.149 18.123 3.573 1.00 74.00 173 ILE A CA 1
ATOM 1373 C C . ILE A 1 173 ? 2.902 17.254 4.581 1.00 74.00 173 ILE A C 1
ATOM 1375 O O . ILE A 1 173 ? 2.414 17.102 5.700 1.00 74.00 173 ILE A O 1
ATOM 1379 N N . GLU A 1 174 ? 4.112 16.784 4.258 1.00 73.44 174 GLU A N 1
ATOM 1380 C CA . GLU A 1 174 ? 4.959 16.055 5.220 1.00 73.44 174 GLU A CA 1
ATOM 1381 C C . GLU A 1 174 ? 5.189 16.867 6.514 1.00 73.44 174 GLU A C 1
ATOM 1383 O O . GLU A 1 174 ? 5.252 16.304 7.605 1.00 73.44 174 GLU A O 1
ATOM 1388 N N . ARG A 1 175 ? 5.266 18.205 6.422 1.00 74.88 175 ARG A N 1
ATOM 1389 C CA . ARG A 1 1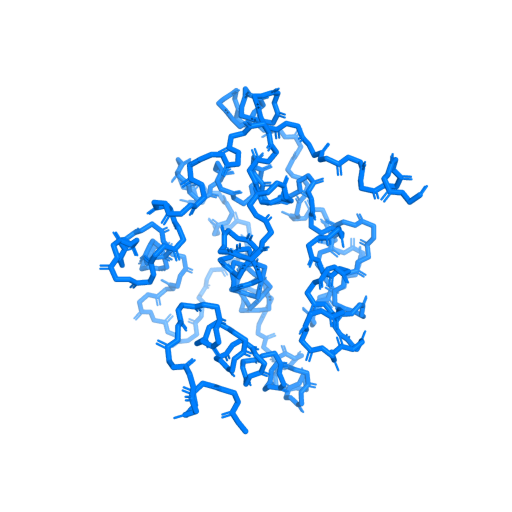75 ? 5.421 19.091 7.592 1.00 74.88 175 ARG A CA 1
ATOM 1390 C C . ARG A 1 175 ? 4.130 19.295 8.381 1.00 74.88 175 ARG A C 1
ATOM 1392 O O . ARG A 1 175 ? 4.182 19.444 9.600 1.00 74.88 175 ARG A O 1
ATOM 1399 N N . VAL A 1 176 ? 2.986 19.346 7.700 1.00 73.94 176 VAL A N 1
ATOM 1400 C CA . VAL A 1 176 ? 1.670 19.548 8.331 1.00 73.94 176 VAL A CA 1
ATOM 1401 C C . VAL A 1 176 ? 1.206 18.273 9.036 1.00 73.94 176 VAL A C 1
ATOM 1403 O O . VAL A 1 176 ? 0.672 18.329 10.146 1.00 73.94 176 VAL A O 1
ATOM 1406 N N . ALA A 1 177 ? 1.472 17.122 8.426 1.00 70.88 177 ALA A N 1
ATOM 1407 C CA . ALA A 1 177 ? 1.211 15.805 8.976 1.00 70.88 177 ALA A CA 1
ATOM 1408 C C . ALA A 1 177 ? 2.539 15.040 9.119 1.00 70.88 177 ALA A C 1
ATOM 1410 O O . ALA A 1 177 ? 2.802 14.131 8.326 1.00 70.88 177 ALA A O 1
ATOM 1411 N N . PRO A 1 178 ? 3.369 15.343 10.138 1.00 72.81 178 PRO A N 1
ATOM 1412 C CA . PRO A 1 178 ? 4.610 14.610 10.376 1.00 72.81 178 PRO A CA 1
ATOM 1413 C C . PRO A 1 178 ? 4.318 13.195 10.896 1.00 72.81 178 PRO A C 1
ATOM 1415 O O . PRO A 1 178 ? 3.342 13.021 11.641 1.00 72.81 178 PRO A O 1
ATOM 1418 N N . PRO A 1 179 ? 5.114 12.179 10.505 1.00 69.69 179 PRO A N 1
ATOM 1419 C CA . PRO A 1 179 ? 4.966 10.820 11.012 1.00 69.69 179 PRO A CA 1
ATOM 1420 C C . PRO A 1 179 ? 5.008 10.823 12.537 1.00 69.69 179 PRO A C 1
ATOM 1422 O O . PRO A 1 179 ? 5.830 11.489 13.165 1.00 69.69 179 PRO A O 1
ATOM 1425 N N . THR A 1 180 ? 4.062 10.116 13.134 1.00 67.50 180 THR A N 1
ATOM 1426 C CA . THR A 1 180 ? 3.910 10.023 14.581 1.00 67.50 180 THR A CA 1
ATOM 1427 C C . THR A 1 180 ? 4.873 8.954 15.082 1.00 67.50 180 THR A C 1
ATOM 1429 O O . THR A 1 180 ? 4.803 7.795 14.677 1.00 67.50 180 THR A O 1
ATOM 1432 N N . ASN A 1 181 ? 5.792 9.325 15.968 1.00 58.38 181 ASN A N 1
ATOM 1433 C CA . ASN A 1 181 ? 6.668 8.368 16.631 1.00 58.38 181 ASN A CA 1
ATOM 1434 C C . ASN A 1 181 ? 5.857 7.606 17.683 1.00 58.38 181 ASN A C 1
ATOM 1436 O O . ASN A 1 181 ? 5.630 8.078 18.790 1.00 58.38 181 ASN A O 1
ATOM 1440 N N . HIS A 1 182 ? 5.350 6.431 17.316 1.00 53.91 182 HIS A N 1
ATOM 1441 C CA . HIS A 1 182 ? 4.478 5.636 18.184 1.00 53.91 182 HIS A CA 1
ATOM 1442 C C . HIS A 1 182 ? 5.235 4.859 19.281 1.00 53.91 182 HIS A C 1
ATOM 1444 O O . HIS A 1 182 ? 4.624 4.085 20.013 1.00 53.91 182 HIS A O 1
ATOM 1450 N N . TRP A 1 183 ? 6.548 5.073 19.429 1.00 45.41 183 TRP A N 1
ATOM 1451 C CA . TRP A 1 183 ? 7.359 4.522 20.522 1.00 45.41 183 TRP A CA 1
ATOM 1452 C C . TRP A 1 183 ? 7.323 5.359 21.815 1.00 45.41 183 TRP A C 1
ATOM 1454 O O . TRP A 1 183 ? 7.870 4.925 22.820 1.00 45.41 183 TRP A O 1
ATOM 1464 N N . GLU A 1 184 ? 6.631 6.502 21.832 1.00 38.69 184 GLU A N 1
ATOM 1465 C CA . GLU A 1 184 ? 6.519 7.390 23.007 1.00 38.69 184 GLU A CA 1
ATOM 1466 C C . GLU A 1 184 ? 5.230 7.215 23.839 1.00 38.69 184 GLU A C 1
ATOM 1468 O O . GLU A 1 184 ? 4.959 8.022 24.723 1.00 38.69 184 GLU A O 1
ATOM 1473 N N . GLN A 1 185 ? 4.409 6.186 23.592 1.00 37.06 185 GLN A N 1
ATOM 1474 C CA . GLN A 1 185 ? 3.183 5.946 24.379 1.00 37.06 185 GLN A CA 1
ATOM 1475 C C . GLN A 1 185 ? 3.011 4.474 24.782 1.00 37.06 185 GLN A C 1
ATOM 1477 O O . GLN A 1 185 ? 1.988 3.854 24.488 1.00 37.06 185 GLN A O 1
ATOM 1482 N N . ARG A 1 186 ? 4.023 3.916 25.453 1.00 37.28 186 ARG A N 1
ATOM 1483 C CA . ARG A 1 186 ? 3.859 2.770 26.357 1.00 37.28 186 ARG A CA 1
ATOM 1484 C C . ARG A 1 186 ? 4.353 3.144 27.740 1.00 37.28 186 ARG A C 1
ATOM 1486 O O . ARG A 1 186 ? 5.440 3.754 27.800 1.00 37.28 186 ARG A O 1
#

Secondary structure (DSSP, 8-state):
-HHHHS--HHHHHHHHHHHHHHHHHHTHHHHHHS-HHHHHHHHHHHHHHHHHHHHHH-HHHHHGGGGGGHHHHS-TTTS-TTTSGGGGGTS-SSSSP-S-HHHHHHH--THHHIIIIIIIGGGHHHHHHHHHHHTT-GGGGGGEETTEE-TTS-GGGGGGGS-SS--HHHHHHHHHSPPP-GGG--

Solvent-accessible surface area (backbone atoms only — not comparable to full-atom values): 10606 Å² total; per-residue (Å²): 112,66,32,85,79,51,80,40,70,66,35,43,44,51,55,53,47,42,53,52,50,50,50,53,67,74,44,40,70,63,44,58,71,43,54,72,40,53,24,53,49,54,42,56,50,50,57,49,56,53,46,54,44,28,24,57,78,33,19,44,67,51,34,21,79,50,28,87,50,18,73,66,66,32,32,83,87,68,44,55,90,52,75,74,44,48,36,74,78,70,46,66,99,51,85,76,80,87,67,58,53,66,55,56,64,69,62,53,67,75,60,61,48,34,46,49,59,17,48,41,43,76,35,39,48,58,50,40,56,49,46,18,61,76,58,71,37,67,72,50,52,70,32,46,52,96,54,31,70,27,48,66,39,60,71,91,62,38,60,81,80,54,66,95,72,73,57,72,69,27,59,52,42,32,67,67,33,43,69,60,74,77,84,80,77,124

Sequence (186 aa):
MAFVSDPTARTWYQAHNASIISAYLHHRDLADAESRPERFFLNVVLLRVLYAHALVEAPRLALGRLASLGPLLGDPRLWIPGVFVSLSRVLPDRYPLGDEVAAYVAAERNIGQILDYGLVRPRLQQLYEWSARQLAEPALLECIREGSPTYAWSFADRAVWHPARLAPAVRAIERVAPPTNHWEQR

Mean predicted aligned error: 8.21 Å

Nearest PDB structures (foldseek):
  7xtq-assembly1_R  TM=2.800E-01  e=9.164E+00  Homo sapiens